Protein AF-A7ILC4-F1 (afdb_monomer)

Secondary structure (DSSP, 8-state):
------------------------------------------------------------PPP--------S---TT----------GGG--HHHHHHHHHHHHHHHHHHHHTSSEEEEEEEEEEESSPP-------TT-----PPPSS--EEEEEEEEETTT--EEEEEESS--HHHHHHHHHHHHHHHS--TTS----EEEEE---HHHHSHHHHHHHHHTTTTEEEEEPPTT-GGG-THHHHHHHHIIIIITT---SSHHHHHHHHHHHHHHHHHHHSPPGGG-S----

Mean predicted aligned error: 15.84 Å

Solvent-accessible surface area (backbone atoms only — not comparable to full-atom values): 19216 Å² total; per-residue (Å²): 133,88,81,91,81,91,86,78,89,79,84,91,78,90,84,88,88,86,90,84,84,89,87,83,82,91,82,88,81,90,87,89,88,89,86,89,89,90,83,90,88,84,87,83,89,84,89,83,88,86,83,90,88,80,89,76,86,73,78,88,70,75,77,87,76,83,78,83,80,83,86,71,82,83,51,101,86,65,75,98,72,82,87,75,92,76,57,67,90,74,43,56,65,70,56,48,54,54,50,51,53,52,49,53,52,47,51,51,38,23,70,74,61,67,32,47,38,29,27,43,54,73,50,75,45,52,23,40,42,49,82,55,92,75,92,74,64,91,90,63,85,89,79,69,77,76,56,95,70,76,50,58,39,30,34,42,34,38,27,31,70,76,67,63,39,62,48,74,35,74,36,82,74,73,45,37,67,53,51,48,54,39,51,51,56,44,44,76,74,59,44,78,46,93,98,50,90,71,50,47,31,39,39,31,32,64,83,45,70,47,58,68,30,73,69,25,44,52,56,48,58,77,38,54,92,47,41,44,80,47,74,48,57,72,76,49,67,91,77,43,73,43,57,63,49,52,54,48,48,42,52,76,64,43,29,71,42,62,36,94,41,65,64,58,39,49,53,48,52,54,50,42,46,51,54,51,36,59,73,53,48,78,70,82,79,82,76,74,76,91,83,127

Nearest PDB structures (foldseek):
  4r79-assembly1_B  TM=6.102E-01  e=2.137E-08  Drosophila mauritiana
  3hot-assembly1_B  TM=6.095E-01  e=3.707E-08  Drosophila mauritiana
  7pel-assembly1_D  TM=7.732E-01  e=2.923E-05  Simian T-lymphotropic virus 1
  3o4n-assembly1_B  TM=7.345E-01  e=5.389E-05  Rous sarcoma virus
  6qbt-assembly1_A  TM=7.078E-01  e=1.194E-04  Human T-lymphotropic virus 2

Foldseek 3Di:
DDDDDDDDDDDYDDDDDDDDDDDDDDDDDDDDDDDDDDDDDDDDDDDDDDDDDDDDDDPPDDDDDDDDPDDDDDDPPDDDDDDDDAPVVVFDPVQQVVLLVVVVVVLVCVQVVQAWEKFKDKDKDKLAFDAADDDDDPPDDDDFDGDPDIAIKMWIWIATSNLRAIDIQIHRPLALVSVLVSVVVVCVVQNDDPPDDHHAYEYEDEPDCSCVPPSNVVSVVVRVVRYHYDYHTPRCVVSGPCVVVVVVLRNPQRHSHRHPDPVSVVVSSVVSSVVVSVVSHPDPPPPDDPPD

Structure (mmCIF, N/CA/C/O backbone):
data_AF-A7ILC4-F1
#
_entry.id   AF-A7ILC4-F1
#
loop_
_atom_site.group_PDB
_atom_site.id
_atom_site.type_symbol
_atom_site.label_atom_id
_atom_site.label_alt_id
_atom_site.label_comp_id
_atom_site.label_asym_id
_atom_site.label_entity_id
_atom_site.label_seq_id
_atom_site.pdbx_PDB_ins_code
_atom_site.Cartn_x
_atom_site.Cartn_y
_atom_site.Cartn_z
_atom_site.occupancy
_atom_site.B_iso_or_equiv
_atom_site.auth_seq_id
_atom_site.auth_comp_id
_atom_site.auth_asym_id
_atom_site.auth_atom_id
_atom_site.pdbx_PDB_model_num
ATOM 1 N N . MET A 1 1 ? -39.213 53.930 5.885 1.00 38.41 1 MET A N 1
ATOM 2 C CA . MET A 1 1 ? -38.288 54.160 7.018 1.00 38.41 1 MET A CA 1
ATOM 3 C C . MET A 1 1 ? -36.900 53.733 6.538 1.00 38.41 1 MET A C 1
ATOM 5 O O . MET A 1 1 ? -36.707 52.546 6.351 1.00 38.41 1 MET A O 1
ATOM 9 N N . ALA A 1 2 ? -36.060 54.600 5.946 1.00 28.72 2 ALA A N 1
ATOM 10 C CA . ALA A 1 2 ? -35.201 55.615 6.596 1.00 28.72 2 ALA A CA 1
ATOM 11 C C . ALA A 1 2 ? -34.339 54.956 7.700 1.00 28.72 2 ALA A C 1
ATOM 13 O O . ALA A 1 2 ? -34.937 54.418 8.618 1.00 28.72 2 ALA A O 1
ATOM 14 N N . GLN A 1 3 ? -32.999 54.893 7.702 1.00 31.20 3 GLN A N 1
ATOM 15 C CA . GLN A 1 3 ? -31.881 55.666 7.117 1.00 31.20 3 GLN A CA 1
ATOM 16 C C . GLN A 1 3 ? -30.612 54.749 7.123 1.00 31.20 3 GLN A C 1
ATOM 18 O O . GLN A 1 3 ? -30.536 53.873 7.975 1.00 31.20 3 GLN A O 1
ATOM 23 N N . ARG A 1 4 ? -29.713 54.725 6.111 1.00 28.19 4 ARG A N 1
ATOM 24 C CA . ARG A 1 4 ? -28.560 55.642 5.831 1.00 28.19 4 ARG A CA 1
ATOM 25 C C . ARG A 1 4 ? -27.494 55.596 6.958 1.00 28.19 4 ARG A C 1
ATOM 27 O O . ARG A 1 4 ? -27.876 55.736 8.105 1.00 28.19 4 ARG A O 1
ATOM 34 N N . LEU A 1 5 ? -26.181 55.386 6.757 1.00 30.12 5 LEU A N 1
ATOM 35 C CA . LEU A 1 5 ? -25.196 55.927 5.790 1.00 30.12 5 LEU A CA 1
ATOM 36 C C . LEU A 1 5 ? -23.904 55.058 5.778 1.00 30.12 5 LEU A C 1
ATOM 38 O O . LEU A 1 5 ? -23.530 54.540 6.822 1.00 30.12 5 LEU A O 1
ATOM 42 N N . CYS A 1 6 ? -23.336 54.753 4.595 1.00 27.81 6 CYS A N 1
ATOM 43 C CA . CYS A 1 6 ? -22.071 55.272 3.993 1.00 27.81 6 CYS A CA 1
ATOM 44 C C . CYS A 1 6 ? -20.772 54.965 4.762 1.00 27.81 6 CYS A C 1
ATOM 46 O O . CYS A 1 6 ? -20.722 55.138 5.967 1.00 27.81 6 CYS A O 1
ATOM 48 N N . GLY A 1 7 ? -19.638 54.602 4.156 1.00 28.08 7 GLY A N 1
ATOM 49 C CA . GLY A 1 7 ? -19.138 54.456 2.771 1.00 28.08 7 GLY A CA 1
ATOM 50 C C . GLY A 1 7 ? -17.719 53.839 2.898 1.00 28.08 7 GLY A C 1
ATOM 51 O O . GLY A 1 7 ? -17.256 53.661 4.017 1.00 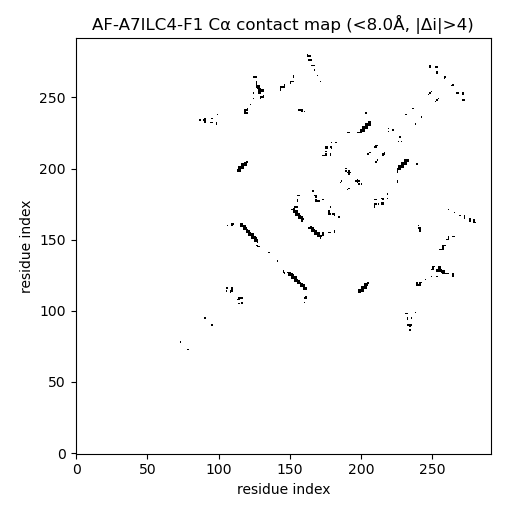28.08 7 GLY A O 1
ATOM 52 N N . ARG A 1 8 ? -16.911 53.474 1.898 1.00 27.41 8 ARG A N 1
ATOM 53 C CA . ARG A 1 8 ? -16.717 53.837 0.483 1.00 27.41 8 ARG A CA 1
ATOM 54 C C . ARG A 1 8 ? -15.622 52.841 0.002 1.00 27.41 8 ARG A C 1
ATOM 56 O O . ARG A 1 8 ? -14.670 52.624 0.739 1.00 27.41 8 ARG A O 1
ATOM 63 N N . TRP A 1 9 ? -15.838 51.980 -0.999 1.00 23.86 9 TRP A N 1
ATOM 64 C CA . TRP A 1 9 ? -15.443 52.141 -2.419 1.00 23.86 9 TRP A CA 1
ATOM 65 C C . TRP A 1 9 ? -14.051 52.756 -2.664 1.00 23.86 9 TRP A C 1
ATOM 67 O O . TRP A 1 9 ? -13.724 53.753 -2.039 1.00 23.86 9 TRP A O 1
ATOM 77 N N . CYS A 1 10 ? -13.254 52.364 -3.662 1.00 24.39 10 CYS A N 1
ATOM 78 C CA . CYS A 1 10 ? -13.145 51.182 -4.525 1.00 24.39 10 CYS A CA 1
ATOM 79 C C . CYS A 1 10 ? -11.905 51.396 -5.429 1.00 24.39 10 CYS A C 1
ATOM 81 O O . CYS A 1 10 ? -11.566 52.541 -5.705 1.00 24.39 10 CYS A O 1
ATOM 83 N N . CYS A 1 11 ? -11.365 50.295 -5.965 1.00 24.33 11 CYS A N 1
ATOM 84 C CA . CYS A 1 11 ? -11.018 50.109 -7.386 1.00 24.33 11 CYS A CA 1
ATOM 85 C C . CYS A 1 11 ? -9.801 50.819 -8.042 1.00 24.33 11 CYS A C 1
ATOM 87 O O . CYS A 1 11 ? -9.761 52.038 -8.116 1.00 24.33 11 CYS A O 1
ATOM 89 N N . CYS A 1 12 ? -8.995 49.977 -8.730 1.00 23.81 12 CYS A N 1
ATOM 90 C CA . CYS A 1 12 ? -8.497 50.112 -10.125 1.00 23.81 12 CYS A CA 1
ATOM 91 C C . CYS A 1 12 ? -7.506 51.262 -10.450 1.00 23.81 12 CYS A C 1
ATOM 93 O O . CYS A 1 12 ? -7.584 52.328 -9.871 1.00 23.81 12 CYS A O 1
ATOM 95 N N . ALA A 1 13 ? -6.569 51.208 -11.405 1.00 25.64 13 ALA A N 1
ATOM 96 C CA . ALA A 1 13 ? -6.108 50.238 -12.401 1.00 25.64 13 ALA A CA 1
ATOM 97 C C . ALA A 1 13 ? -4.803 50.773 -13.063 1.00 25.64 13 ALA A C 1
ATOM 99 O O . ALA A 1 13 ? -4.513 51.957 -12.965 1.00 25.64 13 ALA A O 1
ATOM 100 N N . ALA A 1 14 ? -4.096 49.872 -13.761 1.00 26.00 14 ALA A N 1
ATOM 101 C CA . ALA A 1 14 ? -3.337 50.015 -15.022 1.00 26.00 14 ALA A CA 1
ATOM 102 C C . ALA A 1 14 ? -2.339 51.177 -15.289 1.00 26.00 14 ALA A C 1
ATOM 104 O O . ALA A 1 14 ? -2.688 52.348 -15.219 1.00 26.00 14 ALA A O 1
ATOM 105 N N . GLY A 1 15 ? -1.175 50.813 -15.866 1.00 23.53 15 GLY A N 1
ATOM 106 C CA . GLY A 1 15 ? -0.591 51.560 -16.999 1.00 23.53 15 GLY A CA 1
ATOM 107 C C . GLY A 1 15 ? 0.923 51.851 -17.001 1.00 23.53 15 GLY A C 1
ATOM 108 O O . GLY A 1 15 ? 1.355 52.802 -16.375 1.00 23.53 15 GLY A O 1
ATOM 109 N N . ALA A 1 16 ? 1.667 51.068 -17.798 1.00 25.23 16 ALA A N 1
ATOM 110 C CA . ALA A 1 16 ? 2.780 51.415 -18.712 1.00 25.23 16 ALA A CA 1
ATOM 111 C C . ALA A 1 16 ? 3.974 52.340 -18.325 1.00 25.23 16 ALA A C 1
ATOM 113 O O . ALA A 1 16 ? 3.804 53.520 -18.050 1.00 25.23 16 ALA A O 1
ATOM 114 N N . GLY A 1 17 ? 5.193 51.840 -18.617 1.00 23.42 17 GLY A N 1
ATOM 115 C CA . GLY A 1 17 ? 6.210 52.560 -19.414 1.00 23.42 17 GLY A CA 1
ATOM 116 C C . GLY A 1 17 ? 7.514 53.021 -18.733 1.00 23.42 17 GLY A C 1
ATOM 117 O O . GLY A 1 17 ? 7.472 53.741 -17.746 1.00 23.42 17 GLY A O 1
ATOM 118 N N . GLY A 1 18 ? 8.668 52.724 -19.360 1.00 24.12 18 GLY A N 1
ATOM 119 C CA . GLY A 1 18 ? 9.820 53.651 -19.384 1.00 24.12 18 GLY A CA 1
ATOM 120 C C . GLY A 1 18 ? 11.191 53.126 -18.928 1.00 24.12 18 GLY A C 1
ATOM 121 O O . GLY A 1 18 ? 11.356 52.708 -17.793 1.00 24.12 18 GLY A O 1
ATOM 122 N N . ALA A 1 19 ? 12.171 53.197 -19.834 1.00 25.23 19 ALA A N 1
ATOM 123 C CA . ALA A 1 19 ? 13.574 52.778 -19.737 1.00 25.23 19 ALA A CA 1
ATOM 124 C C . ALA A 1 19 ? 14.502 53.686 -18.889 1.00 25.23 19 ALA A C 1
ATOM 126 O O . ALA A 1 19 ? 14.176 54.840 -18.627 1.00 25.23 19 ALA A O 1
ATOM 127 N N . GLY A 1 20 ? 15.716 53.187 -18.598 1.00 24.80 20 GLY A N 1
ATOM 128 C CA . GLY A 1 20 ? 16.909 53.981 -18.239 1.00 24.80 20 GLY A CA 1
ATOM 129 C C . GLY A 1 20 ? 17.804 53.280 -17.204 1.00 24.80 20 GLY A C 1
ATOM 130 O O . GLY A 1 20 ? 17.453 53.242 -16.036 1.00 24.80 20 GLY A O 1
ATOM 131 N N . SER A 1 21 ? 18.835 52.530 -17.610 1.00 26.81 21 SER A N 1
ATOM 132 C CA . SER A 1 21 ? 20.243 52.963 -17.789 1.00 26.81 21 SER A CA 1
ATOM 133 C C . SER A 1 21 ? 21.140 52.672 -16.566 1.00 26.81 21 SER A C 1
ATOM 135 O O . SER A 1 21 ? 20.872 53.110 -15.456 1.00 26.81 21 SER A O 1
ATOM 137 N N . SER A 1 22 ? 22.191 51.886 -16.829 1.00 24.92 22 SER A N 1
ATOM 138 C CA . SER A 1 22 ? 23.276 51.355 -15.973 1.00 24.92 22 SER A CA 1
ATOM 139 C C . SER A 1 22 ? 24.301 52.441 -15.540 1.00 24.92 22 SER A C 1
ATOM 141 O O . SER A 1 22 ? 23.997 53.618 -15.717 1.00 24.92 22 SER A O 1
ATOM 143 N N . PRO A 1 23 ? 25.591 52.143 -15.230 1.00 41.91 23 PRO A N 1
ATOM 144 C CA . PRO A 1 23 ? 26.279 51.079 -14.446 1.00 41.91 23 PRO A CA 1
ATOM 145 C C . PRO A 1 23 ? 27.342 51.676 -13.469 1.00 41.91 23 PRO A C 1
ATOM 147 O O . PRO A 1 23 ? 27.622 52.861 -13.567 1.00 41.91 23 PRO A O 1
ATOM 150 N N . VAL A 1 24 ? 28.036 50.875 -12.634 1.00 28.36 24 VAL A N 1
ATOM 151 C CA . VAL A 1 24 ? 29.444 51.146 -12.212 1.00 28.36 24 VAL A CA 1
ATOM 152 C C . VAL A 1 24 ? 30.210 49.831 -11.918 1.00 28.36 24 VAL A C 1
ATOM 154 O O . VAL A 1 24 ? 29.771 49.049 -11.078 1.00 28.36 24 VAL A O 1
ATOM 157 N N . GLU A 1 25 ? 31.314 49.655 -12.672 1.00 27.14 25 GLU A N 1
ATOM 158 C CA . GLU A 1 25 ? 32.647 49.013 -12.448 1.00 27.14 25 GLU A CA 1
ATOM 159 C C . GLU A 1 25 ? 32.773 47.738 -11.581 1.00 27.14 25 GLU A C 1
ATOM 161 O O . GLU A 1 25 ? 32.356 47.716 -10.431 1.00 27.14 25 GLU A O 1
ATOM 166 N N . GLU A 1 26 ? 33.340 46.595 -12.004 1.00 26.31 26 GLU A N 1
ATOM 167 C CA . GLU A 1 26 ? 34.586 46.238 -12.738 1.00 26.31 26 GLU A CA 1
ATOM 168 C C . GLU A 1 26 ? 35.936 46.715 -12.156 1.00 26.31 26 GLU A C 1
ATOM 170 O O . GLU A 1 26 ? 36.231 47.903 -12.132 1.00 26.31 26 GLU A O 1
ATOM 175 N N . ARG A 1 27 ? 36.784 45.736 -11.785 1.00 27.98 27 ARG A N 1
ATOM 176 C CA . ARG A 1 27 ? 38.268 45.635 -11.898 1.00 27.98 27 ARG A CA 1
ATOM 177 C C . ARG A 1 27 ? 38.639 44.252 -11.319 1.00 27.98 27 ARG A C 1
ATOM 179 O O . ARG A 1 27 ? 38.330 43.993 -10.164 1.00 27.98 27 ARG A O 1
ATOM 186 N N . GLY A 1 28 ? 39.059 43.236 -12.087 1.00 26.97 28 GLY A N 1
ATOM 187 C CA . GLY A 1 28 ? 40.320 43.091 -12.844 1.00 26.97 28 GLY A CA 1
ATOM 188 C C . GLY A 1 28 ? 41.388 42.467 -11.917 1.00 26.97 28 GLY A C 1
ATOM 189 O O . GLY A 1 28 ? 41.550 42.956 -10.812 1.00 26.97 28 GLY A O 1
ATOM 190 N N . GLY A 1 29 ? 42.148 41.401 -12.186 1.00 25.02 29 GLY A N 1
ATOM 191 C CA . GLY A 1 29 ? 42.390 40.549 -13.351 1.00 25.02 29 GLY A CA 1
ATOM 192 C C . GLY A 1 29 ? 43.878 40.116 -13.364 1.00 25.02 29 GLY A C 1
ATOM 193 O O . GLY A 1 29 ? 44.729 40.992 -13.324 1.00 25.02 29 GLY A O 1
ATOM 194 N N . VAL A 1 30 ? 44.150 38.799 -13.511 1.00 28.19 30 VAL A N 1
ATOM 195 C CA . VAL A 1 30 ? 45.360 38.154 -14.125 1.00 28.19 30 VAL A CA 1
ATOM 196 C C . VAL A 1 30 ? 46.675 38.211 -13.282 1.00 28.19 30 VAL A C 1
ATOM 198 O O . VAL A 1 30 ? 46.961 39.219 -12.663 1.00 28.19 30 VAL A O 1
ATOM 201 N N . ALA A 1 31 ? 47.513 37.168 -13.106 1.00 29.11 31 ALA A N 1
ATOM 202 C CA . ALA A 1 31 ? 48.275 36.395 -14.103 1.00 29.11 31 ALA A CA 1
ATOM 203 C C . ALA A 1 31 ? 48.941 35.097 -13.560 1.00 29.11 31 ALA A C 1
ATOM 205 O O . ALA A 1 31 ? 49.015 34.861 -12.359 1.00 29.11 31 ALA A O 1
ATOM 206 N N . ARG A 1 32 ? 49.436 34.286 -14.511 1.00 29.59 32 ARG A N 1
ATOM 207 C CA . ARG A 1 32 ? 50.076 32.952 -14.439 1.00 29.59 32 ARG A CA 1
ATOM 208 C C . ARG A 1 32 ? 51.568 32.967 -14.042 1.00 29.59 32 ARG A C 1
ATOM 210 O O . ARG A 1 32 ? 52.234 33.974 -14.252 1.00 29.59 32 ARG A O 1
ATOM 217 N N . GLY A 1 33 ? 52.108 31.793 -13.679 1.00 25.06 33 GLY A N 1
ATOM 218 C CA . GLY A 1 33 ? 53.540 31.460 -13.785 1.00 25.06 33 GLY A CA 1
ATOM 219 C C . GLY A 1 33 ? 53.873 30.003 -13.402 1.00 25.06 33 GLY A C 1
ATOM 220 O O . GLY A 1 33 ? 53.597 29.595 -12.279 1.00 25.06 33 GLY A O 1
ATOM 221 N N . ASP A 1 34 ? 54.457 29.245 -14.337 1.00 27.64 34 ASP A N 1
ATOM 222 C CA . ASP A 1 34 ? 55.069 27.908 -14.171 1.00 27.64 34 ASP A CA 1
ATOM 223 C C . ASP A 1 34 ? 56.558 28.008 -13.755 1.00 27.64 34 ASP A C 1
ATOM 225 O O . ASP A 1 34 ? 57.208 28.973 -14.155 1.00 27.64 34 ASP A O 1
ATOM 229 N N . ALA A 1 35 ? 57.106 26.990 -13.051 1.00 28.06 35 ALA A N 1
ATOM 230 C CA . ALA A 1 35 ? 58.366 26.257 -13.370 1.00 28.06 35 ALA A CA 1
ATOM 231 C C . ALA A 1 35 ? 59.071 25.542 -12.168 1.00 28.06 35 ALA A C 1
ATOM 233 O O . ALA A 1 35 ? 59.521 26.176 -11.224 1.00 28.06 35 ALA A O 1
ATOM 234 N N . LEU A 1 36 ? 59.199 24.207 -12.292 1.00 27.34 36 LEU A N 1
ATOM 235 C CA . LEU A 1 36 ? 60.372 23.293 -12.170 1.00 27.34 36 LEU A CA 1
ATOM 236 C C . LEU A 1 36 ? 61.419 23.296 -11.002 1.00 27.34 36 LEU A C 1
ATOM 238 O O . LEU A 1 36 ? 62.177 24.239 -10.828 1.00 27.34 36 LEU A O 1
ATOM 242 N N . ALA A 1 37 ? 61.610 22.070 -10.455 1.00 28.19 37 ALA A N 1
ATOM 243 C CA . ALA A 1 37 ? 62.858 21.272 -10.252 1.00 28.19 37 ALA A CA 1
ATOM 244 C C . ALA A 1 37 ? 63.742 21.312 -8.962 1.00 28.19 37 ALA A C 1
ATOM 246 O O . ALA A 1 37 ? 64.145 22.363 -8.481 1.00 28.19 37 ALA A O 1
ATOM 247 N N . GLY A 1 38 ? 64.173 20.094 -8.545 1.00 26.27 38 GLY A N 1
ATOM 248 C CA . GLY A 1 38 ? 65.357 19.743 -7.710 1.00 26.27 38 GLY A CA 1
ATOM 249 C C . GLY A 1 38 ? 65.060 19.476 -6.221 1.00 26.27 38 GLY A C 1
ATOM 250 O O . GLY A 1 38 ? 64.275 20.199 -5.636 1.00 26.27 38 GLY A O 1
ATOM 251 N N . GLY A 1 39 ? 65.597 18.495 -5.483 1.00 26.53 39 GLY A N 1
ATOM 252 C CA . GLY A 1 39 ? 66.672 17.506 -5.629 1.00 26.53 39 GLY A CA 1
ATOM 253 C C . GLY A 1 39 ? 66.919 16.842 -4.246 1.00 26.53 39 GLY A C 1
ATOM 254 O O . GLY A 1 39 ? 66.376 17.288 -3.241 1.00 26.53 39 GLY A O 1
ATOM 255 N N . ALA A 1 40 ? 67.684 15.748 -4.216 1.00 28.48 40 ALA A N 1
ATOM 256 C CA . ALA A 1 40 ? 67.838 14.746 -3.147 1.00 28.48 40 ALA A CA 1
ATOM 257 C C . ALA A 1 40 ? 68.448 15.179 -1.785 1.00 28.48 40 ALA A C 1
ATOM 259 O O . ALA A 1 40 ? 69.211 16.136 -1.707 1.00 28.48 40 ALA A O 1
ATOM 260 N N . GLY A 1 41 ? 68.229 14.354 -0.745 1.00 28.34 41 GLY A N 1
ATOM 261 C CA . GLY A 1 41 ? 69.031 14.305 0.493 1.00 28.34 41 GLY A CA 1
ATOM 262 C C . GLY A 1 41 ? 68.507 13.262 1.497 1.00 28.34 41 GLY A C 1
ATOM 263 O O . GLY A 1 41 ? 67.327 13.285 1.828 1.00 28.34 41 GLY A O 1
ATOM 264 N N . GLY A 1 42 ? 69.347 12.314 1.935 1.00 26.89 42 GLY A N 1
ATOM 265 C CA . GLY A 1 42 ? 68.952 11.131 2.717 1.00 26.89 42 GLY A CA 1
ATOM 266 C C . GLY A 1 42 ? 69.494 11.027 4.154 1.00 26.89 42 GLY A C 1
ATOM 267 O O . GLY A 1 42 ? 70.502 11.640 4.484 1.00 26.89 42 GLY A O 1
ATOM 268 N N . GLY A 1 43 ? 68.835 10.145 4.930 1.00 25.75 43 GLY A N 1
ATOM 269 C CA . GLY A 1 43 ? 69.315 9.382 6.108 1.00 25.75 43 GLY A CA 1
ATOM 270 C C . GLY A 1 43 ? 69.320 10.074 7.491 1.00 25.75 43 GLY A C 1
ATOM 271 O O . GLY A 1 43 ? 69.351 11.298 7.537 1.00 25.75 43 GLY A O 1
ATOM 272 N N . PRO A 1 44 ? 69.417 9.334 8.629 1.00 40.84 44 PRO A N 1
ATOM 273 C CA . PRO A 1 44 ? 69.051 7.931 8.895 1.00 40.84 44 PRO A CA 1
ATOM 274 C C . PRO A 1 44 ? 68.267 7.685 10.226 1.00 40.84 44 PRO A C 1
ATOM 276 O O . PRO A 1 44 ? 68.074 8.568 11.049 1.00 40.84 44 PRO A O 1
ATOM 279 N N . ALA A 1 45 ? 67.821 6.428 10.369 1.00 31.00 45 ALA A N 1
ATOM 280 C CA . ALA A 1 45 ? 67.476 5.608 11.546 1.00 31.00 45 ALA A CA 1
ATOM 281 C C . ALA A 1 45 ? 67.376 6.205 12.971 1.00 31.00 45 ALA A C 1
ATOM 283 O O . ALA A 1 45 ? 68.368 6.673 13.516 1.00 31.00 45 ALA A O 1
ATOM 284 N N . GLN A 1 46 ? 66.259 5.906 13.657 1.00 29.69 46 GLN A N 1
ATOM 285 C CA . GLN A 1 46 ? 66.296 5.440 15.052 1.00 29.69 46 GLN A CA 1
ATOM 286 C C . GLN A 1 46 ? 65.074 4.558 15.376 1.00 29.69 46 GLN A C 1
ATOM 288 O O . GLN A 1 46 ? 63.926 4.985 15.264 1.00 29.69 46 GLN A O 1
ATOM 293 N N . LEU A 1 47 ? 65.345 3.299 15.726 1.00 31.80 47 LEU A N 1
ATOM 294 C CA . LEU A 1 47 ? 64.415 2.378 16.377 1.00 31.80 47 LEU A CA 1
ATOM 295 C C . LEU A 1 47 ? 64.485 2.634 17.883 1.00 31.80 47 LEU A C 1
ATOM 297 O O . LEU A 1 47 ? 65.589 2.644 18.410 1.00 31.80 47 LEU A O 1
ATOM 301 N N . ASP A 1 48 ? 63.338 2.729 18.552 1.00 29.06 48 ASP A N 1
ATOM 302 C CA . ASP A 1 48 ? 63.198 2.371 19.966 1.00 29.06 48 ASP A CA 1
ATOM 303 C C . ASP A 1 48 ? 61.795 1.783 20.214 1.00 29.06 48 ASP A C 1
ATOM 305 O O . ASP A 1 48 ? 60.773 2.306 19.764 1.00 29.06 48 ASP A O 1
ATOM 309 N N . HIS A 1 49 ? 61.770 0.626 20.877 1.00 27.39 49 HIS A N 1
ATOM 310 C CA . HIS A 1 49 ? 60.589 -0.124 21.318 1.00 27.39 49 HIS A CA 1
ATOM 311 C C . HIS A 1 49 ? 60.112 0.382 22.692 1.00 27.39 49 HIS A C 1
ATOM 313 O O . HIS A 1 49 ? 60.935 0.723 23.533 1.00 27.39 49 HIS A O 1
ATOM 319 N N . CYS A 1 50 ? 58.803 0.493 22.961 1.00 25.42 50 CYS A N 1
ATOM 320 C CA . CYS A 1 50 ? 57.925 -0.425 23.741 1.00 25.42 50 CYS A CA 1
ATOM 321 C C . CYS A 1 50 ? 56.941 0.463 24.563 1.00 25.42 50 CYS A C 1
ATOM 323 O O . CYS A 1 50 ? 57.238 1.648 24.699 1.00 25.42 50 CYS A O 1
ATOM 325 N N . PRO A 1 51 ? 55.855 -0.020 25.221 1.00 35.53 51 PRO A N 1
ATOM 326 C CA . PRO A 1 51 ? 55.195 -1.330 25.203 1.00 35.53 51 PRO A CA 1
ATOM 327 C C . PRO A 1 51 ? 53.646 -1.257 25.048 1.00 35.53 51 PRO A C 1
ATOM 329 O O . PRO A 1 51 ? 53.028 -0.208 24.887 1.00 35.53 51 PRO A O 1
ATOM 332 N N . ALA A 1 52 ? 53.022 -2.436 25.100 1.00 35.16 52 ALA A N 1
ATOM 333 C CA . ALA A 1 52 ? 51.593 -2.716 24.988 1.00 35.16 52 ALA A CA 1
ATOM 334 C C . ALA A 1 52 ? 50.699 -2.107 26.091 1.00 35.16 52 ALA A C 1
ATOM 336 O O . ALA A 1 52 ? 51.073 -2.136 27.258 1.00 35.16 52 ALA A O 1
ATOM 337 N N . ALA A 1 53 ? 49.468 -1.711 25.726 1.00 34.91 53 ALA A N 1
ATOM 338 C CA . ALA A 1 53 ? 48.201 -2.205 26.303 1.00 34.91 53 ALA A CA 1
ATOM 339 C C . ALA A 1 53 ? 47.024 -1.240 26.043 1.00 34.91 53 ALA A C 1
ATOM 341 O O . ALA A 1 53 ? 46.832 -0.271 26.767 1.00 34.91 53 ALA A O 1
ATOM 342 N N . HIS A 1 54 ? 46.144 -1.576 25.097 1.00 31.05 54 HIS A N 1
ATOM 343 C CA . HIS A 1 54 ? 44.710 -1.334 25.280 1.00 31.05 54 HIS A CA 1
ATOM 344 C C . HIS A 1 54 ? 43.920 -2.328 24.423 1.00 31.05 54 HIS A C 1
ATOM 346 O O . HIS A 1 54 ? 43.963 -2.301 23.196 1.00 31.05 54 HIS A O 1
ATOM 352 N N . ARG A 1 55 ? 43.244 -3.274 25.084 1.00 33.78 55 ARG A N 1
ATOM 353 C CA . ARG A 1 55 ? 42.320 -4.210 24.436 1.00 33.78 55 ARG A CA 1
ATOM 354 C C . ARG A 1 55 ? 41.071 -3.436 24.041 1.00 33.78 55 ARG A C 1
ATOM 356 O O . ARG A 1 55 ? 40.236 -3.138 24.893 1.00 33.78 55 ARG A O 1
ATOM 363 N N . ASP A 1 56 ? 40.963 -3.124 22.760 1.00 32.75 56 ASP A N 1
ATOM 364 C CA . ASP A 1 56 ? 39.767 -2.523 22.197 1.00 32.75 56 ASP A CA 1
ATOM 365 C C . ASP A 1 56 ? 38.651 -3.577 22.085 1.00 32.75 56 ASP A C 1
ATOM 367 O O . ASP A 1 56 ? 38.849 -4.691 21.584 1.00 32.75 56 ASP A O 1
ATOM 371 N N . ARG A 1 57 ? 37.472 -3.255 22.625 1.00 39.66 57 ARG A N 1
ATOM 372 C CA . ARG A 1 57 ? 36.288 -4.125 22.608 1.00 39.66 57 ARG A CA 1
ATOM 373 C C . ARG A 1 57 ? 35.638 -4.039 21.227 1.00 39.66 57 ARG A C 1
ATOM 375 O O . ARG A 1 57 ? 34.715 -3.260 21.016 1.00 39.66 57 ARG A O 1
ATOM 382 N N . GLY A 1 58 ? 36.090 -4.877 20.298 1.00 35.16 58 GLY A N 1
ATOM 383 C CA . GLY A 1 58 ? 35.434 -5.050 19.002 1.00 35.16 58 GLY A CA 1
ATOM 384 C C . GLY A 1 58 ? 34.021 -5.653 19.140 1.00 35.16 58 GLY A C 1
ATOM 385 O O . GLY A 1 58 ? 33.810 -6.548 19.967 1.00 35.16 58 GLY A O 1
ATOM 386 N N . PRO A 1 59 ? 33.032 -5.203 18.345 1.00 40.22 59 PRO A N 1
ATOM 387 C CA . PRO A 1 59 ? 31.687 -5.762 18.370 1.00 40.22 59 PRO A CA 1
ATOM 388 C C . PRO A 1 59 ? 31.726 -7.218 17.897 1.00 40.22 59 PRO A C 1
ATOM 390 O O . PRO A 1 59 ? 32.399 -7.545 16.918 1.00 40.22 59 PRO A O 1
ATOM 393 N N . ARG A 1 60 ? 30.983 -8.096 18.583 1.00 40.31 60 ARG A N 1
ATOM 394 C CA . ARG A 1 60 ? 30.786 -9.503 18.204 1.00 40.31 60 ARG A CA 1
ATOM 395 C C . ARG A 1 60 ? 30.198 -9.571 16.786 1.00 40.31 60 ARG A C 1
ATOM 397 O O . ARG A 1 60 ? 28.982 -9.509 16.616 1.00 40.31 60 ARG A O 1
ATOM 404 N N . ARG A 1 61 ? 31.053 -9.679 15.762 1.00 44.28 61 ARG A N 1
ATOM 405 C CA . ARG A 1 61 ? 30.649 -10.100 14.416 1.00 44.28 61 ARG A CA 1
ATOM 406 C C . ARG A 1 61 ? 30.073 -11.505 14.558 1.00 44.28 61 ARG A C 1
ATOM 408 O O . ARG A 1 61 ? 30.763 -12.407 15.028 1.00 44.28 61 ARG A O 1
ATOM 415 N N . GLY A 1 62 ? 28.797 -11.670 14.214 1.00 46.25 62 GLY A N 1
ATOM 416 C CA . GLY A 1 62 ? 28.225 -12.998 14.018 1.00 46.25 62 GLY A CA 1
ATOM 417 C C . GLY A 1 62 ? 29.110 -13.757 13.033 1.00 46.25 62 GLY A C 1
ATOM 418 O O . GLY A 1 62 ? 29.533 -13.175 12.037 1.00 46.25 62 GLY A O 1
ATOM 419 N N . ALA A 1 63 ? 29.448 -15.000 13.368 1.00 47.56 63 ALA A N 1
ATOM 420 C CA . ALA A 1 63 ? 30.341 -15.825 12.569 1.00 47.56 63 ALA A CA 1
ATOM 421 C C . ALA A 1 63 ? 29.869 -15.884 11.107 1.00 47.56 63 ALA A C 1
ATOM 423 O O . ALA A 1 63 ? 28.683 -16.110 10.847 1.00 47.56 63 ALA A O 1
ATOM 424 N N . ASP A 1 64 ? 30.801 -15.696 10.173 1.00 43.22 64 ASP A N 1
ATOM 425 C CA . ASP A 1 64 ? 30.559 -15.918 8.752 1.00 43.22 64 ASP A CA 1
ATOM 426 C C . ASP A 1 64 ? 30.127 -17.378 8.564 1.00 43.22 64 ASP A C 1
ATOM 428 O O . ASP A 1 64 ? 30.879 -18.306 8.862 1.00 43.22 64 ASP A O 1
ATOM 432 N N . GLN A 1 65 ? 28.887 -17.598 8.123 1.00 49.22 65 GLN A N 1
ATOM 433 C CA . GLN A 1 65 ? 28.398 -18.931 7.773 1.00 49.22 65 GLN A CA 1
ATOM 434 C C . GLN A 1 65 ? 28.638 -19.154 6.277 1.00 49.22 65 GLN A C 1
ATOM 436 O O . GLN A 1 65 ? 27.905 -18.585 5.460 1.00 49.22 65 GLN A O 1
ATOM 441 N N . PRO A 1 66 ? 29.641 -19.955 5.874 1.00 51.75 66 PRO A N 1
ATOM 442 C CA . PRO A 1 66 ? 29.866 -20.228 4.466 1.00 51.75 66 PRO A CA 1
ATOM 443 C C . PRO A 1 66 ? 28.706 -21.065 3.919 1.00 51.75 66 PRO A C 1
ATOM 445 O O . PRO A 1 66 ? 28.451 -22.188 4.356 1.00 51.75 66 PRO A O 1
ATOM 448 N N . LEU A 1 67 ? 27.997 -20.521 2.932 1.00 52.81 67 LEU A N 1
ATOM 449 C CA . LEU A 1 67 ? 27.099 -21.312 2.099 1.00 52.81 67 LEU A CA 1
ATOM 450 C C . LEU A 1 67 ? 27.960 -22.171 1.168 1.00 52.81 67 LEU A C 1
ATOM 452 O O . LEU A 1 67 ? 28.722 -21.641 0.361 1.00 52.81 67 LEU A O 1
ATOM 456 N N . ALA A 1 68 ? 27.834 -23.494 1.270 1.00 54.62 68 ALA A N 1
ATOM 457 C CA . ALA A 1 68 ? 28.542 -24.413 0.389 1.00 54.62 68 ALA A CA 1
ATOM 458 C C . ALA A 1 68 ? 28.075 -24.224 -1.067 1.00 54.62 68 ALA A C 1
ATOM 460 O O . ALA A 1 68 ? 26.936 -24.548 -1.417 1.00 54.62 68 ALA A O 1
ATOM 461 N N . ILE A 1 69 ? 28.960 -23.709 -1.924 1.00 56.59 69 ILE A N 1
ATOM 462 C CA . ILE A 1 69 ? 28.751 -23.676 -3.374 1.00 56.59 69 ILE A CA 1
ATOM 463 C C . ILE A 1 69 ? 28.993 -25.096 -3.889 1.00 56.59 69 ILE A C 1
ATOM 465 O O . ILE A 1 69 ? 30.130 -25.524 -4.062 1.00 56.59 69 ILE A O 1
ATOM 469 N N . VAL A 1 70 ? 27.921 -25.859 -4.105 1.00 55.62 70 VAL A N 1
ATOM 470 C CA . VAL A 1 70 ? 28.032 -27.204 -4.681 1.00 55.62 70 VAL A CA 1
ATOM 471 C C . VAL A 1 70 ? 28.201 -27.077 -6.196 1.00 55.62 70 VAL A C 1
ATOM 473 O O . VAL A 1 70 ? 27.232 -26.829 -6.912 1.00 55.62 70 VAL A O 1
ATOM 476 N N . GLN A 1 71 ? 29.428 -27.256 -6.688 1.00 53.47 71 GLN A N 1
ATOM 477 C CA . GLN A 1 71 ? 29.701 -27.541 -8.098 1.00 53.47 71 GLN A CA 1
ATOM 478 C C . GLN A 1 71 ? 29.660 -29.065 -8.295 1.00 53.47 71 GLN A C 1
ATOM 480 O O . GLN A 1 71 ? 30.501 -29.781 -7.760 1.00 53.47 71 GLN A O 1
ATOM 485 N N . GLY A 1 72 ? 28.651 -29.590 -8.997 1.00 54.94 72 GLY A N 1
ATOM 486 C CA . GLY A 1 72 ? 28.560 -31.030 -9.269 1.00 54.94 72 GLY A CA 1
ATOM 487 C C . GLY A 1 72 ? 27.185 -31.513 -9.732 1.00 54.94 72 GLY A C 1
ATOM 488 O O . GLY A 1 72 ? 26.168 -30.860 -9.496 1.00 54.94 72 GLY A O 1
ATOM 489 N N . ALA A 1 73 ? 27.175 -32.671 -10.403 1.00 55.53 73 ALA A N 1
ATOM 490 C CA . ALA A 1 73 ? 26.004 -33.276 -11.036 1.00 55.53 73 ALA A CA 1
ATOM 491 C C . ALA A 1 73 ? 24.799 -33.391 -10.084 1.00 55.53 73 ALA A C 1
ATOM 493 O O . ALA A 1 73 ? 24.932 -33.781 -8.920 1.00 55.53 73 ALA A O 1
ATOM 494 N N . ALA A 1 74 ? 23.616 -33.054 -10.607 1.00 56.50 74 ALA A N 1
ATOM 495 C CA . ALA A 1 74 ? 22.351 -33.001 -9.882 1.00 56.50 74 ALA A CA 1
ATOM 496 C C . ALA A 1 74 ? 22.026 -34.341 -9.194 1.00 56.50 74 ALA A C 1
ATOM 498 O O . ALA A 1 74 ? 21.447 -35.253 -9.783 1.00 56.50 74 ALA A O 1
ATOM 499 N N . LYS A 1 75 ? 22.381 -34.466 -7.910 1.00 58.22 75 LYS A N 1
ATOM 500 C CA . LYS A 1 75 ? 21.944 -35.580 -7.061 1.00 58.22 75 LYS A CA 1
ATOM 501 C C . LYS A 1 75 ? 20.412 -35.535 -6.950 1.00 58.22 75 LYS A C 1
ATOM 503 O O . LYS A 1 75 ? 19.852 -34.456 -6.762 1.00 58.22 75 LYS A O 1
ATOM 508 N N . LYS A 1 76 ? 19.737 -36.697 -6.997 1.00 57.53 76 LYS A N 1
ATOM 509 C CA . LYS A 1 76 ? 18.262 -36.901 -7.083 1.00 57.53 76 LYS A CA 1
ATOM 510 C C . LYS A 1 76 ? 17.375 -36.204 -6.016 1.00 57.53 76 LYS A C 1
ATOM 512 O O . LYS A 1 76 ? 16.168 -36.412 -6.002 1.00 57.53 76 LYS A O 1
ATOM 517 N N . LYS A 1 77 ? 17.924 -35.362 -5.133 1.00 60.91 77 LYS A N 1
ATOM 518 C CA . LYS A 1 77 ? 17.195 -34.569 -4.122 1.00 60.91 77 LYS A CA 1
ATOM 519 C C . LYS A 1 77 ? 17.628 -33.096 -4.036 1.00 60.91 77 LYS A C 1
ATOM 521 O O . LYS A 1 77 ? 17.170 -32.380 -3.152 1.00 60.91 77 LYS A O 1
ATOM 526 N N . PHE A 1 78 ? 18.479 -32.621 -4.945 1.00 63.22 78 PHE A N 1
ATOM 527 C CA . PHE A 1 78 ? 18.950 -31.236 -4.956 1.00 63.22 78 PHE A CA 1
ATOM 528 C C . PHE A 1 78 ? 18.206 -30.441 -6.026 1.00 63.22 78 PHE A C 1
ATOM 530 O O . PHE A 1 78 ? 18.045 -30.886 -7.160 1.00 63.22 78 PHE A O 1
ATOM 537 N N . ARG A 1 79 ? 17.730 -29.249 -5.660 1.00 66.75 79 ARG A N 1
ATOM 538 C CA . ARG A 1 79 ? 17.139 -28.290 -6.599 1.00 66.75 79 ARG A CA 1
ATOM 539 C C . ARG A 1 79 ? 18.025 -27.057 -6.635 1.00 66.75 79 ARG A C 1
ATOM 541 O O . ARG A 1 79 ? 18.333 -26.510 -5.580 1.00 66.75 79 ARG A O 1
ATOM 548 N N . TRP A 1 80 ? 18.376 -26.595 -7.832 1.00 66.50 80 TRP A N 1
ATOM 549 C CA . TRP A 1 80 ? 19.064 -25.317 -7.991 1.00 66.50 80 TRP A CA 1
ATOM 550 C C . TRP A 1 80 ? 18.154 -24.189 -7.491 1.00 66.50 80 TRP A C 1
ATOM 552 O O . TRP A 1 80 ? 17.035 -24.000 -7.982 1.00 66.50 80 TRP A O 1
ATOM 562 N N . ARG A 1 81 ? 18.600 -23.475 -6.456 1.00 70.06 81 ARG A N 1
ATOM 563 C CA . ARG A 1 81 ? 17.871 -22.372 -5.823 1.00 70.06 81 ARG A CA 1
ATOM 564 C C . ARG A 1 81 ? 18.835 -21.219 -5.590 1.00 70.06 81 ARG A C 1
ATOM 566 O O . ARG A 1 81 ? 20.003 -21.432 -5.292 1.00 70.06 81 ARG A O 1
ATOM 573 N N . ARG A 1 82 ? 18.319 -19.997 -5.688 1.00 69.75 82 ARG A N 1
ATOM 574 C CA . ARG A 1 82 ? 19.052 -18.790 -5.312 1.00 69.75 82 ARG A CA 1
ATOM 575 C C . ARG A 1 82 ? 18.905 -18.573 -3.797 1.00 69.75 82 ARG A C 1
ATOM 577 O O . ARG A 1 82 ? 17.757 -18.501 -3.344 1.00 69.75 82 ARG A O 1
ATOM 584 N N . PRO A 1 83 ? 20.002 -18.470 -3.025 1.00 75.00 83 PRO A N 1
ATOM 585 C CA . PRO A 1 83 ? 19.942 -18.045 -1.629 1.00 75.00 83 PRO A CA 1
ATOM 586 C C . PRO A 1 83 ? 19.240 -16.688 -1.491 1.00 75.00 83 PRO A C 1
ATOM 588 O O . PRO A 1 83 ? 19.291 -15.859 -2.401 1.00 75.00 83 PRO A O 1
ATOM 591 N N . ARG A 1 84 ? 18.567 -16.461 -0.360 1.00 71.88 84 ARG A N 1
ATOM 592 C CA . ARG A 1 84 ? 17.887 -15.194 -0.056 1.00 71.88 84 ARG A CA 1
ATOM 593 C C . ARG A 1 84 ? 18.388 -14.641 1.268 1.00 71.88 84 ARG A C 1
ATOM 595 O O . ARG A 1 84 ? 18.560 -15.402 2.217 1.00 71.88 84 ARG A O 1
ATOM 602 N N . HIS A 1 85 ? 18.561 -13.324 1.332 1.00 72.50 85 HIS A N 1
ATOM 603 C CA . HIS A 1 85 ? 18.757 -12.641 2.605 1.00 72.50 85 HIS A CA 1
ATOM 604 C C . HIS A 1 85 ? 17.516 -12.832 3.485 1.00 72.50 85 HIS A C 1
ATOM 606 O O . HIS A 1 85 ? 16.387 -12.810 2.994 1.00 72.50 85 HIS A O 1
ATOM 612 N N . THR A 1 86 ? 17.732 -13.042 4.781 1.00 76.06 86 THR A N 1
ATOM 613 C CA . THR A 1 86 ? 16.667 -13.182 5.775 1.00 76.06 86 THR A CA 1
ATOM 614 C C . THR A 1 86 ? 17.014 -12.360 7.005 1.00 76.06 86 THR A C 1
ATOM 616 O O . THR A 1 86 ? 18.155 -12.371 7.466 1.00 76.06 86 THR A O 1
ATOM 619 N N . LEU A 1 87 ? 16.023 -11.646 7.535 1.00 79.94 87 LEU A N 1
ATOM 620 C CA . LEU A 1 87 ? 16.146 -10.867 8.767 1.00 79.94 87 LEU A CA 1
ATOM 621 C C . LEU A 1 87 ? 15.467 -11.554 9.958 1.00 79.94 87 LEU A C 1
ATOM 623 O O . LEU A 1 87 ? 15.402 -10.968 11.033 1.00 79.94 87 LEU A 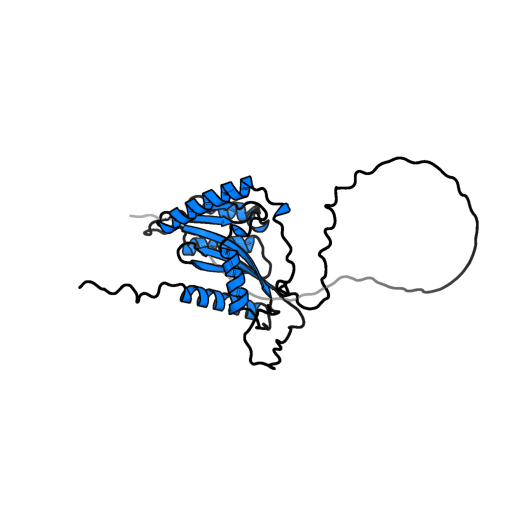O 1
ATOM 627 N N . LYS A 1 88 ? 15.039 -12.817 9.807 1.00 75.62 88 LYS A N 1
ATOM 628 C CA . LYS A 1 88 ? 14.385 -13.591 10.876 1.00 75.62 88 LYS A CA 1
ATOM 629 C C . LYS A 1 88 ? 15.201 -13.664 12.167 1.00 75.62 88 LYS A C 1
ATOM 631 O O . LYS A 1 88 ? 14.640 -13.605 13.248 1.00 75.62 88 LYS A O 1
ATOM 636 N N . GLY A 1 89 ? 16.532 -13.695 12.074 1.00 75.94 89 GLY A N 1
ATOM 637 C CA . GLY A 1 89 ? 17.407 -13.675 13.255 1.00 75.94 89 GLY A CA 1
ATOM 638 C C . GLY A 1 89 ? 17.381 -12.365 14.059 1.00 75.94 89 GLY A C 1
ATOM 639 O O . GLY A 1 89 ? 17.939 -12.321 15.149 1.00 75.94 89 GLY A O 1
ATOM 640 N N . ARG A 1 90 ? 16.769 -11.293 13.536 1.00 79.50 90 ARG A N 1
ATOM 641 C CA . ARG A 1 90 ? 16.586 -10.001 14.226 1.00 79.50 90 ARG A CA 1
ATOM 642 C C . ARG A 1 90 ? 15.158 -9.789 14.733 1.00 79.50 90 ARG A C 1
ATOM 644 O O . ARG A 1 90 ? 14.880 -8.743 15.317 1.00 79.50 90 ARG A O 1
ATOM 651 N N . GLN A 1 91 ? 14.260 -10.735 14.475 1.00 87.44 91 GLN A N 1
ATOM 652 C CA . GLN A 1 91 ? 12.881 -10.683 14.938 1.00 87.44 91 GLN A CA 1
ATOM 653 C C . GLN A 1 91 ? 12.801 -11.020 16.429 1.00 87.44 91 GLN A C 1
ATOM 655 O O . GLN A 1 91 ? 13.571 -11.833 16.941 1.00 87.44 91 GLN A O 1
ATOM 660 N N . LYS A 1 92 ? 11.829 -10.425 17.120 1.00 86.94 92 LYS A N 1
ATOM 661 C CA . LYS A 1 92 ? 11.444 -10.832 18.472 1.00 86.94 92 LYS A CA 1
ATOM 662 C C . LYS A 1 92 ? 10.181 -11.683 18.380 1.00 86.94 92 LYS A C 1
ATOM 664 O O . LYS A 1 92 ? 9.126 -11.150 18.041 1.00 86.94 92 LYS A O 1
ATOM 669 N N . ALA A 1 93 ? 10.303 -12.978 18.667 1.00 86.25 93 ALA A N 1
ATOM 670 C CA . ALA A 1 93 ? 9.221 -13.950 18.500 1.00 86.25 93 ALA A CA 1
ATOM 671 C C . ALA A 1 93 ? 7.940 -13.533 19.245 1.00 86.25 93 ALA A C 1
ATOM 673 O O . ALA A 1 93 ? 6.889 -13.429 18.625 1.00 86.25 93 ALA A O 1
ATOM 674 N N . ASP A 1 94 ? 8.057 -13.143 20.516 1.00 89.31 94 ASP A N 1
ATOM 675 C CA . ASP A 1 94 ? 6.906 -12.743 21.338 1.00 89.31 94 ASP A CA 1
ATOM 676 C C . ASP A 1 94 ? 6.138 -11.540 20.762 1.00 89.31 94 ASP A C 1
ATOM 678 O O . ASP A 1 94 ? 4.910 -11.465 20.841 1.00 89.31 94 ASP A O 1
ATOM 682 N N . GLU A 1 95 ? 6.849 -10.575 20.162 1.00 88.88 95 GLU A N 1
ATOM 683 C CA . GLU A 1 95 ? 6.211 -9.422 19.517 1.00 88.88 95 GLU A CA 1
ATOM 684 C C . GLU A 1 95 ? 5.478 -9.844 18.237 1.00 88.88 95 GLU A C 1
ATOM 686 O O . GLU A 1 95 ? 4.370 -9.360 17.991 1.00 88.88 95 GLU A O 1
ATOM 691 N N . ILE A 1 96 ? 6.064 -10.756 17.453 1.00 89.75 96 ILE A N 1
ATOM 692 C CA . ILE A 1 96 ? 5.445 -11.312 16.243 1.00 89.75 96 ILE A CA 1
ATOM 693 C C . ILE A 1 96 ? 4.192 -12.102 16.588 1.00 89.75 96 ILE A C 1
ATOM 695 O O . ILE A 1 96 ? 3.157 -11.866 15.972 1.00 89.75 96 ILE A O 1
ATOM 699 N N . ASP A 1 97 ? 4.250 -12.980 17.585 1.00 91.31 97 ASP A N 1
ATOM 700 C CA . ASP A 1 97 ? 3.112 -13.816 17.961 1.00 91.31 97 ASP A CA 1
ATOM 701 C C . ASP A 1 97 ? 1.952 -12.965 18.480 1.00 91.31 97 ASP A C 1
ATOM 703 O O . ASP A 1 97 ? 0.812 -13.109 18.030 1.00 91.31 97 ASP A O 1
ATOM 707 N N . ARG A 1 98 ? 2.238 -11.996 19.359 1.00 93.38 98 ARG A N 1
ATOM 708 C CA . ARG A 1 98 ? 1.221 -11.082 19.893 1.00 93.38 98 ARG A CA 1
ATOM 709 C C . ARG A 1 98 ? 0.553 -10.258 18.794 1.00 93.38 98 ARG A C 1
ATOM 711 O O . ARG A 1 98 ? -0.673 -10.144 18.780 1.00 93.38 98 ARG A O 1
ATOM 718 N N . VAL A 1 99 ? 1.336 -9.650 17.897 1.00 93.19 99 VAL A N 1
ATOM 719 C CA . VAL A 1 99 ? 0.761 -8.851 16.803 1.00 93.19 99 VAL A CA 1
ATOM 720 C C . VAL A 1 99 ? 0.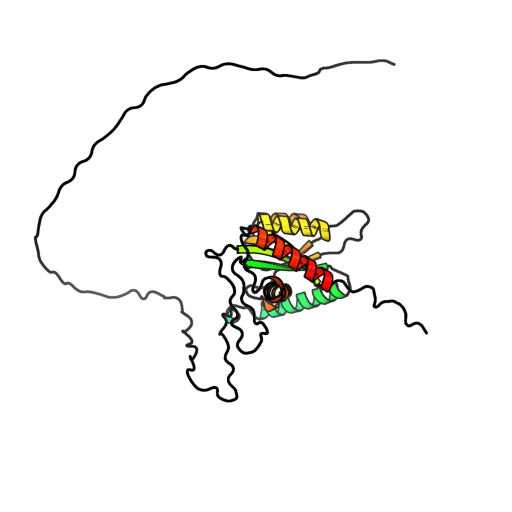057 -9.749 15.791 1.00 93.19 99 VAL A C 1
ATOM 722 O O . VAL A 1 99 ? -1.039 -9.416 15.356 1.00 93.19 99 VAL A O 1
ATOM 725 N N . GLY A 1 100 ? 0.603 -10.925 15.488 1.00 93.25 100 GLY A N 1
ATOM 726 C CA . GLY A 1 100 ? -0.026 -11.909 14.613 1.00 93.25 100 GLY A CA 1
ATOM 727 C C . GLY A 1 100 ? -1.402 -12.352 15.116 1.00 93.25 100 GLY A C 1
ATOM 728 O O . GLY A 1 100 ? -2.351 -12.404 14.335 1.00 93.25 100 GLY A O 1
ATOM 729 N N . LEU A 1 101 ? -1.554 -12.609 16.420 1.00 94.94 101 LEU A N 1
ATOM 730 C CA . LEU A 1 101 ? -2.856 -12.917 17.025 1.00 94.94 101 LEU A CA 1
ATOM 731 C C . LEU A 1 101 ? -3.837 -11.747 16.906 1.00 94.94 101 LEU A C 1
ATOM 733 O O . LEU A 1 101 ? -4.991 -11.949 16.530 1.00 94.94 101 LEU A O 1
ATOM 737 N N . ARG A 1 102 ? -3.380 -10.521 17.175 1.00 95.56 102 ARG A N 1
ATOM 738 C CA . ARG A 1 102 ? -4.219 -9.324 17.056 1.00 95.56 102 ARG A CA 1
ATOM 739 C C . ARG A 1 102 ? -4.678 -9.094 15.616 1.00 95.56 102 ARG A C 1
ATOM 741 O O . ARG A 1 102 ? -5.864 -8.865 15.399 1.00 95.56 102 ARG A 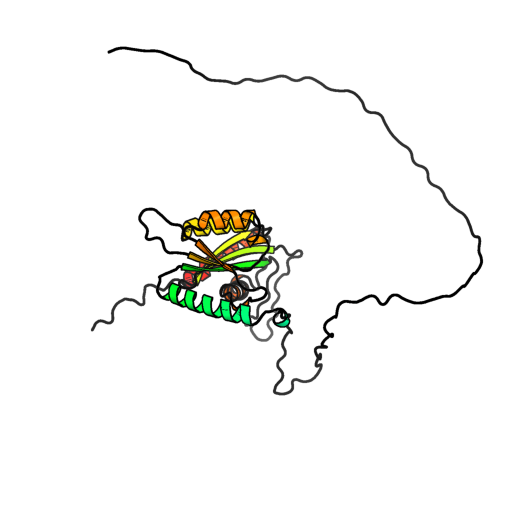O 1
ATOM 748 N N . LEU A 1 103 ? -3.789 -9.261 14.638 1.00 95.62 103 LEU A N 1
ATOM 749 C CA . LEU A 1 103 ? -4.133 -9.174 13.220 1.00 95.62 103 LEU A CA 1
ATOM 750 C C . LEU A 1 103 ? -5.158 -10.230 12.816 1.00 95.62 103 LEU A C 1
ATOM 752 O O . LEU A 1 103 ? -6.101 -9.897 12.110 1.00 95.62 103 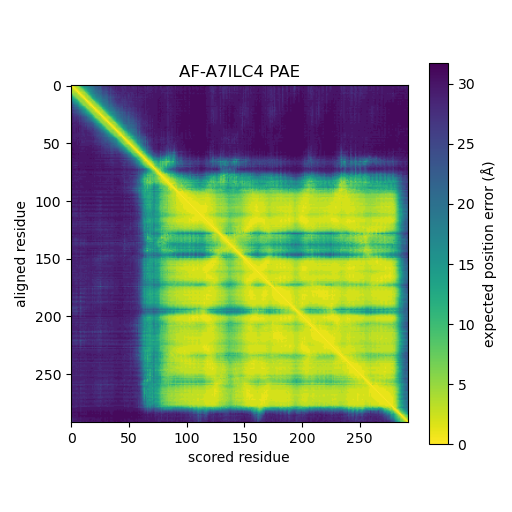LEU A O 1
ATOM 756 N N . ARG A 1 104 ? -5.050 -11.472 13.304 1.00 96.19 104 ARG A N 1
ATOM 757 C CA . ARG A 1 104 ? -6.076 -12.502 13.051 1.00 96.19 104 ARG A CA 1
ATOM 758 C C . ARG A 1 104 ? -7.453 -12.081 13.568 1.00 96.19 104 ARG A C 1
ATOM 760 O O . ARG A 1 104 ? -8.444 -12.281 12.873 1.00 96.19 104 ARG A O 1
ATOM 767 N N . LEU A 1 105 ? -7.523 -11.458 14.746 1.00 97.06 105 LEU A N 1
ATOM 768 C CA . LEU A 1 105 ? -8.779 -10.905 15.265 1.00 97.06 105 LEU A CA 1
ATOM 769 C C . LEU A 1 105 ? -9.298 -9.762 14.381 1.00 97.06 105 LEU A C 1
ATOM 771 O O . LEU A 1 105 ? -10.483 -9.730 14.059 1.00 97.06 105 LEU A O 1
ATOM 775 N N . ARG A 1 106 ? -8.422 -8.856 13.921 1.00 97.25 106 ARG A N 1
ATOM 776 C CA . ARG A 1 106 ? -8.807 -7.794 12.974 1.00 97.25 106 ARG A CA 1
ATOM 777 C C . ARG A 1 106 ? -9.321 -8.353 11.652 1.00 97.25 106 ARG A C 1
ATOM 779 O O . ARG A 1 106 ? -10.299 -7.841 11.120 1.00 97.25 106 ARG A O 1
ATOM 786 N N . GLN A 1 107 ? -8.698 -9.406 11.133 1.00 97.00 107 GLN A N 1
ATOM 787 C CA . GLN A 1 107 ? -9.145 -10.086 9.917 1.00 97.00 107 GLN A CA 1
ATOM 788 C C . GLN A 1 107 ? -10.553 -10.666 10.096 1.00 97.00 107 GLN A C 1
ATOM 790 O O . GLN A 1 107 ? -11.396 -10.492 9.222 1.00 97.00 107 GLN A O 1
ATOM 795 N N . GLN A 1 108 ? -10.842 -11.278 11.250 1.00 96.88 108 GLN A N 1
ATOM 796 C CA . GLN A 1 108 ? -12.184 -11.773 11.577 1.00 96.88 108 GLN A CA 1
ATOM 797 C C . GLN A 1 108 ? -13.213 -10.637 11.669 1.00 96.88 108 GLN A C 1
ATOM 799 O O . GLN A 1 108 ? -14.279 -10.742 11.071 1.00 96.88 108 GLN A O 1
ATOM 804 N N . GLN A 1 109 ? -12.879 -9.526 12.335 1.00 96.94 109 GLN A N 1
ATOM 805 C CA . GLN A 1 109 ? -13.738 -8.332 12.399 1.00 96.94 109 GLN A CA 1
ATOM 806 C C . GLN A 1 109 ? -13.995 -7.735 11.008 1.00 96.94 109 GLN A C 1
ATOM 808 O O . GLN A 1 109 ? -15.115 -7.346 10.681 1.00 96.94 109 GLN A O 1
ATOM 813 N N . ALA A 1 110 ? -12.970 -7.690 10.155 1.00 96.56 110 ALA A N 1
ATOM 814 C CA . ALA A 1 110 ? -13.103 -7.213 8.783 1.00 96.56 110 ALA A CA 1
ATOM 815 C C . ALA A 1 110 ? -13.971 -8.148 7.929 1.00 96.56 110 ALA A C 1
ATOM 817 O O . ALA A 1 110 ? -14.769 -7.676 7.122 1.00 96.56 110 ALA A O 1
ATOM 818 N N . ALA A 1 111 ? -13.854 -9.464 8.126 1.00 94.56 111 ALA A N 1
ATOM 819 C CA . ALA A 1 111 ? -14.697 -10.457 7.465 1.00 94.56 111 ALA A CA 1
ATOM 820 C C . ALA A 1 111 ? -16.164 -10.381 7.927 1.00 94.56 111 ALA A C 1
ATOM 822 O O . ALA A 1 111 ? -17.065 -10.570 7.112 1.00 94.56 111 ALA A O 1
ATOM 823 N N . ALA A 1 112 ? -16.404 -10.058 9.202 1.00 94.94 112 ALA A N 1
ATOM 824 C CA . ALA A 1 112 ? -17.737 -9.788 9.743 1.00 94.94 112 ALA A CA 1
ATOM 825 C C . ALA A 1 112 ? -18.325 -8.447 9.260 1.00 94.94 112 ALA A C 1
ATOM 827 O O . ALA A 1 112 ? -19.537 -8.252 9.300 1.00 94.94 112 ALA A O 1
ATOM 828 N N . GLY A 1 113 ? -17.483 -7.540 8.752 1.00 94.44 113 GLY A N 1
ATOM 829 C CA . GLY A 1 113 ? -17.884 -6.218 8.271 1.00 94.44 113 GLY A CA 1
ATOM 830 C C . GLY A 1 113 ? -17.893 -5.125 9.344 1.00 94.44 113 GLY A C 1
ATOM 831 O O . GLY A 1 113 ? -18.299 -4.001 9.038 1.00 94.44 113 GLY A O 1
ATOM 832 N N . ASP A 1 114 ? -17.407 -5.426 10.552 1.00 95.38 114 ASP A N 1
ATOM 833 C CA . ASP A 1 114 ? -17.346 -4.500 11.691 1.00 95.38 114 ASP A CA 1
ATOM 834 C C . ASP A 1 114 ? -16.334 -3.371 11.461 1.00 95.38 114 ASP A C 1
ATOM 836 O O . ASP A 1 114 ? -16.536 -2.231 11.882 1.00 95.38 114 ASP A O 1
ATOM 840 N N . ILE A 1 115 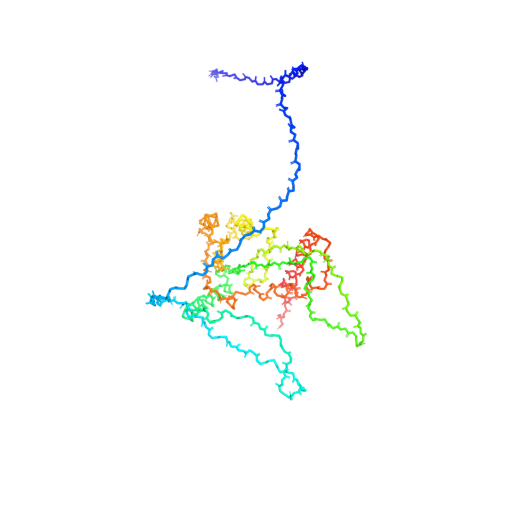? -15.229 -3.694 10.783 1.00 97.25 115 ILE A N 1
ATOM 841 C CA . ILE A 1 115 ? -14.150 -2.758 10.462 1.00 97.25 115 ILE A CA 1
ATOM 842 C C . ILE A 1 115 ? -13.743 -2.869 8.997 1.00 97.25 115 ILE A C 1
ATOM 844 O O . ILE A 1 115 ? -13.961 -3.883 8.333 1.00 97.25 115 ILE A O 1
ATOM 848 N N . VAL A 1 116 ? -13.060 -1.839 8.508 1.00 97.56 116 VAL A N 1
ATOM 849 C CA . VAL A 1 116 ? -12.257 -1.929 7.289 1.00 97.56 116 VAL A CA 1
ATOM 850 C C . VAL A 1 116 ? -10.803 -2.146 7.697 1.00 97.56 116 VAL A C 1
ATOM 852 O O . VAL A 1 116 ? -10.196 -1.269 8.303 1.00 97.56 116 VAL A O 1
ATOM 855 N N . LEU A 1 117 ? -10.238 -3.308 7.369 1.00 98.25 117 LEU A N 1
ATOM 856 C CA . LEU A 1 117 ? -8.820 -3.598 7.589 1.00 98.25 117 LEU A CA 1
ATOM 857 C C . LEU A 1 117 ? -8.029 -3.332 6.306 1.00 98.25 117 LEU A C 1
ATOM 859 O O . LEU A 1 117 ? -8.291 -3.959 5.275 1.00 98.25 117 LEU A O 1
ATOM 863 N N . LEU A 1 118 ? -7.066 -2.420 6.388 1.00 98.31 118 LEU A N 1
ATOM 864 C CA . LEU A 1 118 ? -6.152 -2.064 5.310 1.00 98.31 118 LEU A CA 1
ATOM 865 C C . LEU A 1 118 ? -4.731 -2.496 5.672 1.00 98.31 118 LEU A C 1
ATOM 867 O O . LEU A 1 118 ? -4.291 -2.289 6.798 1.00 98.31 118 LEU A O 1
ATOM 871 N N . TYR A 1 119 ? -4.017 -3.066 4.710 1.00 98.06 119 TYR A N 1
ATOM 872 C CA . TYR A 1 119 ? -2.592 -3.370 4.804 1.00 98.06 119 TYR A CA 1
ATOM 873 C C . TYR A 1 119 ? -1.810 -2.363 3.970 1.00 98.06 119 TYR A C 1
ATOM 875 O O . TYR A 1 119 ? -1.954 -2.364 2.747 1.00 98.06 119 TYR A O 1
ATOM 883 N N . GLY A 1 120 ? -1.044 -1.506 4.635 1.00 97.06 120 GLY A N 1
ATOM 884 C CA . GLY A 1 120 ? -0.185 -0.496 4.037 1.00 97.06 120 GLY A CA 1
ATOM 885 C C . GLY A 1 120 ? 1.254 -0.984 3.877 1.00 97.06 120 GLY A C 1
ATOM 886 O O . GLY A 1 120 ? 1.743 -1.777 4.686 1.00 97.06 120 GLY A O 1
ATOM 887 N N . ASP A 1 121 ? 1.895 -0.589 2.780 1.00 95.81 121 ASP A N 1
ATOM 888 C CA . ASP A 1 121 ? 3.325 -0.797 2.517 1.00 95.81 121 ASP A CA 1
ATOM 889 C C . ASP A 1 121 ? 3.765 0.030 1.303 1.00 95.81 121 ASP A C 1
ATOM 891 O O . ASP A 1 121 ? 2.939 0.482 0.498 1.00 95.81 121 ASP A O 1
ATOM 895 N N . GLU A 1 122 ? 5.078 0.118 1.086 1.00 94.81 122 GLU A N 1
ATOM 896 C CA . GLU A 1 122 ? 5.629 0.626 -0.164 1.00 94.81 122 GLU A CA 1
ATOM 897 C C . GLU A 1 122 ? 6.449 -0.389 -0.941 1.00 94.81 122 GLU A C 1
ATOM 899 O O . GLU A 1 122 ? 7.211 -1.200 -0.420 1.00 94.81 122 GLU A O 1
ATOM 904 N N . SER A 1 123 ? 6.411 -0.231 -2.257 1.00 94.00 123 SER A N 1
ATOM 905 C CA . SER A 1 123 ? 7.262 -0.980 -3.163 1.00 94.00 123 SER A CA 1
ATOM 906 C C . SER A 1 123 ? 7.788 -0.094 -4.278 1.00 94.00 123 SER A C 1
ATOM 908 O O . SER A 1 123 ? 7.116 0.820 -4.730 1.00 94.00 123 SER A O 1
ATOM 910 N N . GLU A 1 124 ? 8.981 -0.387 -4.780 1.00 93.56 124 GLU A N 1
ATOM 911 C CA . GLU A 1 124 ? 9.546 0.340 -5.921 1.00 93.56 124 GLU A CA 1
ATOM 912 C C . GLU A 1 124 ? 9.391 -0.466 -7.204 1.00 93.56 124 GLU A C 1
ATOM 914 O O . GLU A 1 124 ? 9.691 -1.660 -7.219 1.00 93.56 124 GLU A O 1
ATOM 919 N N . ALA A 1 125 ? 8.934 0.162 -8.277 1.00 90.88 125 ALA A N 1
ATOM 920 C CA . ALA A 1 125 ? 8.961 -0.394 -9.620 1.00 90.88 125 ALA A CA 1
ATOM 921 C C . ALA A 1 125 ? 10.089 0.255 -10.427 1.00 90.88 125 ALA A C 1
ATOM 923 O O . ALA A 1 125 ? 10.438 1.410 -10.194 1.00 90.88 125 ALA A O 1
ATOM 924 N N . LEU A 1 126 ? 10.663 -0.486 -11.373 1.00 89.75 126 LEU A N 1
ATOM 925 C CA . LEU A 1 126 ? 11.800 -0.046 -12.177 1.00 89.75 126 LEU A CA 1
ATOM 926 C C . LEU A 1 126 ? 11.408 0.027 -13.651 1.00 89.75 126 LEU A C 1
ATOM 928 O O . LEU A 1 126 ? 10.688 -0.829 -14.155 1.00 89.75 126 LEU A O 1
ATOM 932 N N . THR A 1 127 ? 11.937 1.033 -14.345 1.00 84.00 127 THR A N 1
ATOM 933 C CA . THR A 1 127 ? 11.863 1.148 -15.816 1.00 84.00 127 THR A CA 1
ATOM 934 C C . THR A 1 127 ? 12.632 0.021 -16.500 1.00 84.00 127 THR A C 1
ATOM 936 O O . THR A 1 127 ? 12.258 -0.427 -17.584 1.00 84.00 127 THR A O 1
ATOM 939 N N . HIS A 1 128 ? 13.681 -0.473 -15.833 1.00 81.94 128 HIS A N 1
ATOM 940 C CA . HIS A 1 128 ? 14.319 -1.731 -16.176 1.00 81.94 128 HIS A CA 1
ATOM 941 C C . HIS A 1 128 ? 13.432 -2.898 -15.718 1.00 81.94 128 HIS A C 1
ATOM 943 O O . HIS A 1 128 ? 13.158 -3.009 -14.519 1.00 81.94 128 HIS A O 1
ATOM 949 N N . PRO A 1 129 ? 13.031 -3.806 -16.623 1.00 72.31 129 PRO A N 1
ATOM 950 C CA . PRO A 1 129 ? 12.087 -4.859 -16.295 1.00 72.31 129 PRO A CA 1
ATOM 951 C C . PRO A 1 129 ? 12.612 -5.778 -15.204 1.00 72.31 129 PRO A C 1
ATOM 953 O O . PRO A 1 129 ? 13.774 -6.202 -15.212 1.00 72.31 129 PRO A O 1
ATOM 956 N N . TYR A 1 130 ? 11.696 -6.195 -14.334 1.00 74.31 130 TYR A N 1
ATOM 957 C CA . TYR A 1 130 ? 11.865 -7.447 -13.617 1.00 74.31 130 TYR A CA 1
ATOM 958 C C . TYR A 1 130 ? 11.790 -8.598 -14.622 1.00 74.31 130 TYR A C 1
ATOM 960 O O . TYR A 1 130 ? 10.888 -8.660 -15.457 1.00 74.31 130 TYR A O 1
ATOM 968 N N . LEU A 1 131 ? 12.729 -9.536 -14.539 1.00 81.38 131 LEU A N 1
ATOM 969 C CA . LEU A 1 131 ? 12.661 -10.768 -15.317 1.00 81.38 131 LEU A CA 1
ATOM 970 C C . LEU A 1 131 ? 12.005 -11.845 -14.457 1.00 81.38 131 LEU A C 1
ATOM 972 O O . LEU A 1 131 ? 12.617 -12.384 -13.530 1.00 81.38 131 LEU A O 1
ATOM 976 N N . ALA A 1 132 ? 10.735 -12.124 -14.742 1.00 80.94 132 ALA A N 1
ATOM 977 C CA . ALA A 1 132 ? 10.018 -13.242 -14.152 1.00 80.94 132 ALA A CA 1
ATOM 978 C C . ALA A 1 132 ? 10.293 -14.537 -14.935 1.00 80.94 132 ALA A C 1
ATOM 980 O O . ALA A 1 132 ? 11.000 -14.565 -15.941 1.00 80.94 132 ALA A O 1
ATOM 981 N N . ARG A 1 133 ? 9.779 -15.660 -14.437 1.00 82.06 133 ARG A N 1
ATOM 982 C CA . ARG A 1 133 ? 9.796 -16.903 -15.212 1.00 82.06 133 ARG A CA 1
ATOM 983 C C . ARG A 1 133 ? 8.658 -16.852 -16.223 1.00 82.06 133 ARG A C 1
ATOM 985 O O . ARG A 1 133 ? 7.522 -16.629 -15.820 1.00 82.06 133 ARG A O 1
ATOM 992 N N . ALA A 1 134 ? 8.963 -17.130 -17.484 1.00 82.12 134 ALA A N 1
ATOM 993 C CA . ALA A 1 134 ? 7.984 -17.202 -18.561 1.00 82.12 134 ALA A CA 1
ATOM 994 C C . ALA A 1 134 ? 8.023 -18.578 -19.238 1.00 82.12 134 ALA A C 1
ATOM 996 O O . ALA A 1 134 ? 9.066 -19.237 -19.275 1.00 82.12 134 ALA A O 1
ATOM 997 N N . TRP A 1 135 ? 6.879 -19.004 -19.769 1.00 82.56 135 TRP A N 1
ATOM 998 C CA . TRP A 1 135 ? 6.802 -20.156 -20.662 1.00 82.56 135 TRP A CA 1
ATOM 999 C C . TRP A 1 135 ? 7.220 -19.731 -22.067 1.00 82.56 135 TRP A C 1
ATOM 1001 O O . TRP A 1 135 ? 6.756 -18.710 -22.569 1.00 82.56 135 TRP A O 1
ATOM 1011 N N . ALA A 1 136 ? 8.073 -20.521 -22.712 1.00 85.06 136 ALA A N 1
ATOM 1012 C CA . ALA A 1 136 ? 8.471 -20.308 -24.095 1.00 85.06 136 ALA A CA 1
ATOM 1013 C C . ALA A 1 136 ? 8.657 -21.643 -24.812 1.00 85.06 136 ALA A C 1
ATOM 1015 O O . ALA A 1 136 ? 8.862 -22.681 -24.177 1.00 85.06 136 ALA A O 1
ATOM 1016 N N . LYS A 1 137 ? 8.572 -21.612 -26.145 1.00 81.88 137 LYS A N 1
ATOM 1017 C CA . LYS A 1 137 ? 8.875 -22.781 -26.976 1.00 81.88 137 LYS A CA 1
ATOM 1018 C C . LYS A 1 137 ? 10.327 -23.206 -26.745 1.00 81.88 137 LYS A C 1
ATOM 1020 O O . LYS A 1 137 ? 11.201 -22.361 -26.556 1.00 81.88 137 LYS A O 1
ATOM 1025 N N . SER A 1 138 ? 10.581 -24.514 -26.774 1.00 82.62 138 SER A N 1
ATOM 1026 C CA . SER A 1 138 ? 11.948 -25.038 -26.691 1.00 82.62 138 SER A CA 1
ATOM 1027 C C . SER A 1 138 ? 12.809 -24.426 -27.802 1.00 82.62 138 SER A C 1
ATOM 1029 O O . SER A 1 138 ? 12.371 -24.368 -28.949 1.00 82.62 138 SER A O 1
ATOM 1031 N N . GLY A 1 139 ? 13.999 -23.933 -27.452 1.00 83.81 139 GLY A N 1
ATOM 1032 C CA . GLY A 1 139 ? 14.907 -23.248 -28.379 1.00 83.81 139 GLY A CA 1
ATOM 1033 C C . GLY A 1 139 ? 14.620 -21.759 -28.620 1.00 83.81 139 GLY A C 1
ATOM 1034 O O . GLY A 1 139 ? 15.362 -21.130 -29.366 1.00 83.81 139 GLY A O 1
ATOM 1035 N N . ALA A 1 140 ? 13.590 -21.171 -28.000 1.00 80.38 140 ALA A N 1
ATOM 1036 C CA . ALA A 1 140 ? 13.338 -19.735 -28.115 1.00 80.38 140 ALA A CA 1
ATOM 1037 C C . ALA A 1 140 ? 14.391 -18.909 -27.350 1.00 80.38 140 ALA A C 1
ATOM 1039 O O . ALA A 1 140 ? 14.595 -19.114 -26.151 1.00 80.38 140 ALA A O 1
ATOM 1040 N N . ASP A 1 141 ? 15.011 -17.940 -28.029 1.00 85.31 141 ASP A N 1
ATOM 1041 C CA . ASP A 1 141 ? 15.883 -16.939 -27.407 1.00 85.31 141 ASP A CA 1
ATOM 1042 C C . ASP A 1 141 ? 15.033 -15.778 -26.859 1.00 85.31 141 ASP A C 1
ATOM 1044 O O . ASP A 1 141 ? 14.533 -14.936 -27.607 1.00 85.31 141 ASP A O 1
ATOM 1048 N N . LEU A 1 142 ? 14.812 -15.762 -25.542 1.00 83.19 142 LEU A N 1
ATOM 1049 C CA . LEU A 1 142 ? 14.038 -14.718 -24.868 1.00 83.19 142 LEU A CA 1
ATOM 1050 C C . LEU A 1 142 ? 14.947 -13.547 -24.484 1.00 83.19 142 LEU A C 1
ATOM 1052 O O . LEU A 1 142 ? 15.571 -13.557 -23.420 1.00 83.19 142 LEU A O 1
ATOM 1056 N N . ARG A 1 143 ? 14.977 -12.505 -25.319 1.00 84.81 143 ARG A N 1
ATOM 1057 C CA . ARG A 1 143 ? 15.688 -11.254 -25.023 1.00 84.81 143 ARG A CA 1
ATOM 1058 C C . ARG A 1 143 ? 14.713 -10.132 -24.719 1.00 84.81 143 ARG A C 1
ATOM 1060 O O . ARG A 1 143 ? 13.797 -9.869 -25.490 1.00 84.81 143 ARG A O 1
ATOM 1067 N N . VAL A 1 144 ? 14.953 -9.447 -23.606 1.00 81.69 144 VAL A N 1
ATOM 1068 C CA . VAL A 1 144 ? 14.240 -8.223 -23.237 1.00 81.69 144 VAL A CA 1
ATOM 1069 C C . VAL A 1 144 ? 15.234 -7.062 -23.325 1.00 81.69 144 VAL A C 1
ATOM 1071 O O . VAL A 1 144 ? 16.302 -7.163 -22.716 1.00 81.69 144 VAL A O 1
ATOM 1074 N N . PRO A 1 145 ? 14.939 -5.987 -24.080 1.00 79.06 145 PRO A N 1
ATOM 1075 C CA . PRO A 1 145 ? 15.831 -4.835 -24.184 1.00 79.06 145 PRO A CA 1
ATOM 1076 C C . PRO A 1 145 ? 16.098 -4.210 -22.812 1.00 79.06 145 PRO A C 1
ATOM 1078 O O . PRO A 1 145 ? 15.159 -3.914 -22.081 1.00 79.06 145 PRO A O 1
ATOM 1081 N N . ALA A 1 146 ? 17.358 -3.971 -22.457 1.00 71.88 146 ALA A N 1
ATOM 1082 C CA . ALA A 1 146 ? 17.686 -3.245 -21.234 1.00 71.88 146 ALA A CA 1
ATOM 1083 C C . ALA A 1 146 ? 17.690 -1.730 -21.512 1.00 71.88 146 ALA A C 1
ATOM 1085 O O . ALA A 1 146 ? 18.338 -1.298 -22.470 1.00 71.88 146 ALA A O 1
ATOM 1086 N N . PRO A 1 147 ? 17.012 -0.901 -20.702 1.00 68.56 147 PRO A N 1
ATOM 1087 C CA . PRO A 1 147 ? 17.224 0.537 -20.747 1.00 68.56 147 PRO A CA 1
ATOM 1088 C C . PRO A 1 147 ? 18.635 0.848 -20.227 1.00 68.56 147 PRO A C 1
ATOM 1090 O O . PRO A 1 147 ? 19.070 0.279 -19.225 1.00 68.56 147 PRO A O 1
ATOM 1093 N N . GLY A 1 148 ? 19.355 1.752 -20.896 1.00 73.69 148 GLY A N 1
ATOM 1094 C CA . GLY A 1 148 ? 20.737 2.092 -20.528 1.00 73.69 148 GLY A CA 1
ATOM 1095 C C . GLY A 1 148 ? 20.882 2.668 -19.112 1.00 73.69 148 GLY A C 1
ATOM 1096 O O . GLY A 1 148 ? 21.906 2.460 -18.469 1.00 73.69 148 GLY A O 1
ATOM 1097 N N . GLN A 1 149 ? 19.850 3.348 -18.598 1.00 79.44 149 GLN A N 1
ATOM 1098 C CA . GLN A 1 149 ? 19.778 3.818 -17.213 1.00 79.44 149 GLN A CA 1
ATOM 1099 C C . GLN A 1 149 ? 18.433 3.440 -16.592 1.00 79.44 149 GLN A C 1
ATOM 1101 O O . GLN A 1 149 ? 17.380 3.678 -17.182 1.00 79.44 149 GLN A O 1
ATOM 1106 N N . ALA A 1 150 ? 18.471 2.878 -15.383 1.00 81.19 150 ALA A N 1
ATOM 1107 C CA . ALA A 1 150 ? 17.274 2.512 -14.640 1.00 81.19 150 ALA A CA 1
ATOM 1108 C C . ALA A 1 150 ? 16.781 3.691 -13.788 1.00 81.19 150 ALA A C 1
ATOM 1110 O O . ALA A 1 150 ? 17.494 4.189 -12.921 1.00 81.19 150 ALA A O 1
ATOM 1111 N N . LYS A 1 151 ? 15.533 4.097 -14.015 1.00 88.56 151 LYS A N 1
ATOM 1112 C CA . LYS A 1 151 ? 14.737 4.950 -13.119 1.00 88.56 151 LYS A CA 1
ATOM 1113 C C . LYS A 1 151 ? 13.736 4.103 -12.333 1.00 88.56 151 LYS A C 1
ATOM 1115 O O . LYS A 1 151 ? 13.266 3.090 -12.863 1.00 88.56 151 LYS A O 1
ATOM 1120 N N . ASN A 1 152 ? 13.394 4.526 -11.119 1.00 91.19 152 ASN A N 1
ATOM 1121 C CA . ASN A 1 152 ? 12.372 3.904 -10.281 1.00 91.19 152 ASN A CA 1
ATOM 1122 C C . ASN A 1 152 ? 11.168 4.833 -10.056 1.00 91.19 152 ASN A C 1
ATOM 1124 O O . ASN A 1 152 ? 11.276 6.053 -10.131 1.00 91.19 152 ASN A O 1
ATOM 1128 N N . VAL A 1 153 ? 10.021 4.222 -9.773 1.00 94.38 153 VAL A N 1
ATOM 1129 C CA . VAL A 1 153 ? 8.818 4.877 -9.252 1.00 94.38 153 VAL A CA 1
ATOM 1130 C C . VAL A 1 153 ? 8.428 4.132 -7.982 1.00 94.38 153 VAL A C 1
ATOM 1132 O O . VAL A 1 153 ? 8.270 2.909 -7.989 1.00 94.38 153 VAL A O 1
ATOM 1135 N N . ALA A 1 154 ? 8.312 4.855 -6.875 1.00 95.62 154 ALA A N 1
ATOM 1136 C CA . ALA A 1 154 ? 7.798 4.322 -5.627 1.00 95.62 154 ALA A CA 1
ATOM 1137 C C . ALA A 1 154 ? 6.271 4.229 -5.688 1.00 95.62 154 ALA A C 1
ATOM 1139 O O . ALA A 1 154 ? 5.602 5.106 -6.225 1.00 95.62 154 ALA A O 1
ATOM 1140 N N . MET A 1 155 ? 5.731 3.163 -5.117 1.00 96.44 155 MET A N 1
ATOM 1141 C CA . MET A 1 155 ? 4.308 2.883 -4.987 1.00 96.44 155 MET A CA 1
ATOM 1142 C C . MET A 1 155 ? 4.018 2.774 -3.498 1.00 96.44 155 MET A C 1
ATOM 1144 O O . MET A 1 155 ? 4.566 1.890 -2.846 1.00 96.44 155 MET A O 1
ATOM 1148 N N . LEU A 1 156 ? 3.191 3.664 -2.967 1.00 97.19 156 LEU A N 1
ATOM 1149 C CA . LEU A 1 156 ? 2.625 3.573 -1.629 1.00 97.19 156 LEU A CA 1
ATOM 1150 C C . LEU A 1 156 ? 1.229 2.995 -1.795 1.00 97.19 156 LEU A C 1
ATOM 1152 O O . LEU A 1 156 ? 0.437 3.552 -2.556 1.00 97.19 156 LEU A O 1
ATOM 1156 N N . GLY A 1 157 ? 0.937 1.865 -1.161 1.00 97.19 157 GLY A N 1
ATOM 1157 C CA . GLY A 1 157 ? -0.338 1.199 -1.379 1.00 97.19 157 GLY A CA 1
ATOM 1158 C C . GLY A 1 157 ? -1.020 0.751 -0.109 1.00 97.19 157 GLY A C 1
ATOM 1159 O O . GLY A 1 157 ? -0.368 0.390 0.860 1.00 97.19 157 GLY A O 1
ATOM 1160 N N . SER A 1 158 ? -2.348 0.721 -0.181 1.00 98.00 158 SER A N 1
ATOM 1161 C CA . SER A 1 158 ? -3.237 0.185 0.842 1.00 98.00 158 SER A CA 1
ATOM 1162 C C . SER A 1 158 ? -4.099 -0.908 0.233 1.00 98.00 158 SER A C 1
ATOM 1164 O O . SER A 1 158 ? -4.869 -0.669 -0.703 1.00 98.00 158 SER A O 1
ATOM 1166 N N . LEU A 1 159 ? -3.978 -2.117 0.770 1.00 97.81 159 LEU A N 1
ATOM 1167 C CA . LEU A 1 159 ? -4.759 -3.278 0.369 1.00 97.81 159 LEU A CA 1
ATOM 1168 C C . LEU A 1 159 ? -5.902 -3.513 1.351 1.00 97.81 159 LEU A C 1
ATOM 1170 O O . LEU A 1 159 ? -5.671 -3.821 2.518 1.00 97.81 159 LEU A O 1
ATOM 1174 N N . ASN A 1 160 ? -7.136 -3.473 0.863 1.00 97.19 160 ASN A N 1
ATOM 1175 C CA . ASN A 1 160 ? -8.296 -3.865 1.649 1.00 97.19 160 ASN A CA 1
ATOM 1176 C C . ASN A 1 160 ? -8.328 -5.387 1.841 1.00 97.19 160 ASN A C 1
ATOM 1178 O O . ASN A 1 160 ? -8.341 -6.148 0.872 1.00 97.19 160 ASN A O 1
ATOM 1182 N N . HIS A 1 161 ? -8.359 -5.843 3.093 1.00 95.38 161 HIS A N 1
ATOM 1183 C CA . HIS A 1 161 ? -8.332 -7.268 3.413 1.00 95.38 161 HIS A CA 1
ATOM 1184 C C . HIS A 1 161 ? -9.547 -8.024 2.853 1.00 95.38 161 HIS A C 1
ATOM 1186 O O . HIS A 1 161 ? -9.380 -9.104 2.285 1.00 95.38 161 HIS A O 1
ATOM 1192 N N . ALA A 1 162 ? -10.748 -7.449 2.970 1.00 93.50 162 ALA A N 1
ATOM 1193 C CA . ALA A 1 162 ? -11.999 -8.101 2.593 1.00 93.50 162 ALA A CA 1
ATOM 1194 C C . ALA A 1 162 ? -12.250 -8.044 1.079 1.00 93.50 162 ALA A C 1
ATOM 1196 O O . ALA A 1 162 ? -12.531 -9.064 0.454 1.00 93.50 162 ALA A O 1
ATOM 1197 N N . THR A 1 163 ? -12.125 -6.862 0.468 1.00 92.94 163 THR A N 1
ATOM 1198 C CA . THR A 1 163 ? -12.409 -6.686 -0.970 1.00 92.94 163 THR A CA 1
ATOM 1199 C C . THR A 1 163 ? -11.222 -7.046 -1.858 1.00 92.94 163 THR A C 1
ATOM 1201 O O . THR A 1 163 ? -11.391 -7.245 -3.059 1.00 92.94 163 THR A O 1
ATOM 1204 N N . ARG A 1 164 ? -10.012 -7.123 -1.283 1.00 94.25 164 ARG A N 1
ATOM 1205 C CA . ARG A 1 164 ? -8.733 -7.265 -2.001 1.00 94.25 164 ARG A CA 1
ATOM 1206 C C . ARG A 1 164 ? -8.460 -6.137 -3.000 1.00 94.25 164 ARG A C 1
ATOM 1208 O O . ARG A 1 164 ? -7.595 -6.297 -3.863 1.00 94.25 164 ARG A O 1
ATOM 1215 N N . GLU A 1 165 ? -9.173 -5.021 -2.868 1.00 95.69 165 GLU A N 1
ATOM 1216 C CA . GLU A 1 165 ? -8.934 -3.798 -3.623 1.00 95.69 165 GLU A CA 1
ATOM 1217 C C . GLU A 1 165 ? -7.632 -3.149 -3.162 1.00 95.69 165 GLU A C 1
ATOM 1219 O O . GLU A 1 165 ? -7.374 -3.029 -1.962 1.00 95.69 165 GLU A O 1
ATOM 1224 N N . LEU A 1 166 ? -6.813 -2.751 -4.129 1.00 97.06 166 LEU A N 1
ATOM 1225 C CA . LEU A 1 166 ? -5.546 -2.076 -3.907 1.00 97.06 166 LEU A CA 1
ATOM 1226 C C . LEU A 1 166 ? -5.663 -0.617 -4.356 1.00 97.06 166 LEU A C 1
ATOM 1228 O O . LEU A 1 166 ? -5.940 -0.356 -5.527 1.00 97.06 166 LEU A O 1
ATOM 1232 N N . ILE A 1 167 ? -5.422 0.316 -3.440 1.00 97.25 167 ILE A N 1
ATOM 1233 C CA . ILE A 1 167 ? -5.286 1.749 -3.729 1.00 97.25 167 ILE A CA 1
ATOM 1234 C C . ILE A 1 167 ? -3.795 2.063 -3.753 1.00 97.25 167 ILE A C 1
ATOM 1236 O O . ILE A 1 167 ? -3.085 1.625 -2.851 1.00 97.25 167 ILE A O 1
ATOM 1240 N N . VAL A 1 168 ? -3.317 2.793 -4.764 1.00 97.50 168 VAL A N 1
ATOM 1241 C CA . VAL A 1 168 ? -1.892 3.117 -4.923 1.00 97.50 168 VAL A CA 1
ATOM 1242 C C . VAL A 1 168 ? -1.698 4.602 -5.208 1.00 97.50 168 VAL A C 1
ATOM 1244 O O . VAL A 1 168 ? -2.297 5.151 -6.131 1.00 97.50 168 VAL A O 1
ATOM 1247 N N . GLN A 1 169 ? -0.796 5.219 -4.451 1.00 96.50 169 GLN A N 1
ATOM 1248 C CA . GLN A 1 169 ? -0.189 6.507 -4.752 1.00 96.50 169 GLN A CA 1
ATOM 1249 C C . GLN A 1 169 ? 1.229 6.267 -5.272 1.00 96.50 169 GLN A C 1
ATOM 1251 O O . GLN A 1 169 ? 2.052 5.644 -4.601 1.00 96.50 169 GLN A O 1
ATOM 1256 N N . THR A 1 170 ? 1.538 6.772 -6.458 1.00 96.38 170 THR A N 1
ATOM 1257 C CA . THR A 1 170 ? 2.889 6.718 -7.018 1.00 96.38 170 THR A CA 1
ATOM 1258 C C . THR A 1 170 ? 3.682 7.978 -6.674 1.00 96.38 170 THR A C 1
ATOM 1260 O O . THR A 1 170 ? 3.118 9.050 -6.442 1.00 96.38 170 THR A O 1
ATOM 1263 N N . SER A 1 171 ? 5.006 7.850 -6.587 1.00 93.81 171 SER A N 1
ATOM 1264 C CA . SER A 1 171 ? 5.918 8.967 -6.338 1.00 93.81 171 SER A CA 1
ATOM 1265 C C . SER A 1 171 ? 7.311 8.705 -6.916 1.00 93.81 171 SER A C 1
ATOM 1267 O O . SER A 1 171 ? 7.828 7.594 -6.792 1.00 93.81 171 SER A O 1
ATOM 1269 N N . PRO A 1 172 ? 7.991 9.726 -7.463 1.00 90.12 172 PRO A N 1
ATOM 1270 C CA . PRO A 1 172 ? 9.387 9.610 -7.876 1.00 90.12 172 PRO A CA 1
ATOM 1271 C C . PRO A 1 172 ? 10.388 9.614 -6.706 1.00 90.12 172 PRO A C 1
ATOM 1273 O O . PRO A 1 172 ? 11.552 9.290 -6.914 1.00 90.12 172 PRO A O 1
ATOM 1276 N N . THR A 1 173 ? 9.993 10.019 -5.488 1.00 85.06 173 THR A N 1
ATOM 1277 C CA . THR A 1 173 ? 10.957 10.291 -4.395 1.00 85.06 173 THR A CA 1
ATOM 1278 C C . THR A 1 173 ? 10.677 9.600 -3.060 1.00 85.06 173 THR A C 1
ATOM 1280 O O . THR A 1 173 ? 11.552 9.639 -2.197 1.00 85.06 173 THR A O 1
ATOM 1283 N N . LYS A 1 174 ? 9.510 8.961 -2.879 1.00 89.25 174 LYS A N 1
ATOM 1284 C CA . LYS A 1 174 ? 9.109 8.246 -1.646 1.00 89.25 174 LYS A CA 1
ATOM 1285 C C . LYS A 1 174 ? 9.311 9.087 -0.370 1.00 89.25 174 LYS A C 1
ATOM 1287 O O . LYS A 1 174 ? 10.130 8.776 0.496 1.00 89.25 174 LYS A O 1
ATOM 1292 N N . ARG A 1 175 ? 8.562 10.178 -0.245 1.00 93.69 175 ARG A N 1
ATOM 1293 C CA . ARG A 1 175 ? 8.612 11.110 0.891 1.00 93.69 175 ARG A CA 1
ATOM 1294 C C . ARG A 1 175 ? 7.382 10.978 1.779 1.00 93.69 175 ARG A C 1
ATOM 1296 O O . ARG A 1 175 ? 6.334 10.496 1.369 1.00 93.69 175 ARG A O 1
ATOM 1303 N N . SER A 1 176 ? 7.477 11.512 2.995 1.00 94.56 176 SER A N 1
ATOM 1304 C CA . SER A 1 176 ? 6.324 11.610 3.899 1.00 94.56 176 SER A CA 1
ATOM 1305 C C . SER A 1 176 ? 5.171 12.438 3.325 1.00 94.56 176 SER A C 1
ATOM 1307 O O . SER A 1 176 ? 4.026 12.169 3.662 1.00 94.56 176 SER A O 1
ATOM 1309 N N . SER A 1 177 ? 5.436 13.405 2.440 1.00 95.44 177 SER A N 1
ATOM 1310 C CA . SER A 1 177 ? 4.381 14.119 1.703 1.00 95.44 177 SER A CA 1
ATOM 1311 C C . SER A 1 177 ? 3.557 13.185 0.819 1.00 95.44 177 SER A C 1
ATOM 1313 O O . SER A 1 177 ? 2.347 13.349 0.723 1.00 95.44 177 SER A O 1
ATOM 1315 N N . ASP A 1 178 ? 4.199 12.181 0.225 1.00 95.69 178 ASP A N 1
ATOM 1316 C CA . ASP A 1 178 ? 3.540 11.213 -0.652 1.00 95.69 178 ASP A CA 1
ATOM 1317 C C . ASP A 1 178 ? 2.682 10.249 0.167 1.00 95.69 178 ASP A C 1
ATOM 1319 O O . ASP A 1 178 ? 1.596 9.868 -0.256 1.00 95.69 178 ASP A O 1
ATOM 1323 N N . PHE A 1 179 ? 3.123 9.922 1.386 1.00 96.88 179 PHE A N 1
ATOM 1324 C CA . PHE A 1 179 ? 2.292 9.197 2.344 1.00 96.88 179 PHE A CA 1
ATOM 1325 C C . PHE A 1 179 ? 1.064 10.015 2.759 1.00 96.88 179 PHE A C 1
ATOM 1327 O O . PHE A 1 179 ? -0.040 9.484 2.795 1.00 96.88 179 PHE A O 1
ATOM 1334 N N . VAL A 1 180 ? 1.210 11.324 2.995 1.00 97.19 180 VAL A N 1
ATOM 1335 C CA . VAL A 1 180 ? 0.053 12.199 3.256 1.00 97.19 180 VAL A CA 1
ATOM 1336 C C . VAL A 1 180 ? -0.901 12.243 2.059 1.00 97.19 180 VAL A C 1
ATOM 1338 O O . VAL A 1 180 ? -2.110 12.169 2.267 1.00 97.19 180 VAL A O 1
ATOM 1341 N N . ALA A 1 181 ? -0.387 12.308 0.828 1.00 96.69 181 ALA A N 1
ATOM 1342 C CA . ALA A 1 181 ? -1.212 12.227 -0.379 1.00 96.69 181 ALA A CA 1
ATOM 1343 C C . ALA A 1 181 ? -1.946 10.878 -0.477 1.00 96.69 181 ALA A C 1
ATOM 1345 O O . ALA A 1 181 ? -3.133 10.834 -0.789 1.00 96.69 181 ALA A O 1
ATOM 1346 N N . HIS A 1 182 ? -1.287 9.775 -0.115 1.00 97.44 182 HIS A N 1
ATOM 1347 C CA . HIS A 1 182 ? -1.945 8.473 -0.040 1.00 97.44 182 HIS A CA 1
ATOM 1348 C C . HIS A 1 182 ? -3.057 8.440 1.023 1.00 97.44 182 HIS A C 1
ATOM 1350 O O . HIS A 1 182 ? -4.153 7.953 0.754 1.00 97.44 182 HIS A O 1
ATOM 1356 N N . LEU A 1 183 ? -2.835 9.029 2.204 1.00 97.62 183 LEU A N 1
ATOM 1357 C CA . LEU A 1 183 ? -3.877 9.161 3.229 1.00 97.62 183 LEU A CA 1
ATOM 1358 C C . LEU A 1 183 ? -5.072 9.999 2.744 1.00 97.62 183 LEU A C 1
ATOM 1360 O O . LEU A 1 183 ? -6.199 9.708 3.131 1.00 97.62 183 LEU A O 1
ATOM 1364 N N . GLN A 1 184 ? -4.860 10.996 1.878 1.00 97.25 184 GLN A N 1
ATOM 1365 C CA . GLN A 1 184 ? -5.954 11.751 1.251 1.00 97.25 184 GLN A CA 1
ATOM 1366 C C . GLN A 1 184 ? -6.803 10.869 0.325 1.00 97.25 184 GLN A C 1
ATOM 1368 O O . GLN A 1 184 ? -8.029 10.947 0.368 1.00 97.25 184 GLN A O 1
ATOM 1373 N N . GLN A 1 185 ? -6.190 9.949 -0.429 1.00 96.94 185 GLN A N 1
ATOM 1374 C CA . GLN A 1 185 ? -6.949 8.949 -1.196 1.00 96.94 185 GLN A CA 1
ATOM 1375 C C . GLN A 1 185 ? -7.801 8.056 -0.274 1.00 96.94 185 GLN A C 1
ATOM 1377 O O . GLN A 1 185 ? -8.921 7.676 -0.624 1.00 96.94 185 GLN A O 1
ATOM 1382 N N . LEU A 1 186 ? -7.304 7.738 0.928 1.00 96.75 186 LEU A N 1
ATOM 1383 C CA . LEU A 1 186 ? -8.073 6.983 1.922 1.00 96.75 186 LEU A CA 1
ATOM 1384 C C . LEU A 1 186 ? -9.217 7.801 2.533 1.00 96.75 186 LEU A C 1
ATOM 1386 O O . LEU A 1 186 ? -10.268 7.223 2.810 1.00 96.75 186 LEU A O 1
ATOM 1390 N N . ASP A 1 187 ? -9.060 9.117 2.702 1.00 95.69 187 ASP A N 1
ATOM 1391 C CA . ASP A 1 187 ? -10.157 10.003 3.121 1.00 95.69 187 ASP A CA 1
ATOM 1392 C C . ASP A 1 187 ? -11.316 9.928 2.122 1.00 95.69 187 ASP A C 1
ATOM 1394 O O . ASP A 1 187 ? -12.483 9.795 2.494 1.00 95.69 187 ASP A O 1
ATOM 1398 N N . GLU A 1 188 ? -10.995 9.959 0.830 1.00 94.44 188 GLU A N 1
ATOM 1399 C CA . GLU A 1 188 ? -11.993 9.878 -0.230 1.00 94.44 188 GLU A CA 1
ATOM 1400 C C . GLU A 1 188 ? -12.667 8.503 -0.287 1.00 94.44 188 GLU A C 1
ATOM 1402 O O . GLU A 1 188 ? -13.881 8.423 -0.505 1.00 94.44 188 GLU A O 1
ATOM 1407 N N . ALA A 1 189 ? -11.915 7.424 -0.077 1.00 94.00 189 ALA A N 1
ATOM 1408 C CA . ALA A 1 189 ? -12.436 6.063 -0.168 1.00 94.00 189 ALA A CA 1
ATOM 1409 C C . ALA A 1 189 ? -13.231 5.632 1.079 1.00 94.00 189 ALA A C 1
ATOM 1411 O O . ALA A 1 189 ? -14.307 5.041 0.954 1.00 94.00 189 ALA A O 1
ATOM 1412 N N . TYR A 1 190 ? -12.722 5.940 2.274 1.00 95.06 190 TYR A N 1
ATOM 1413 C CA . TYR A 1 190 ? -13.192 5.376 3.545 1.00 95.06 190 TYR A CA 1
ATOM 1414 C C . TYR A 1 190 ? -13.543 6.415 4.611 1.00 95.06 190 TYR A C 1
ATOM 1416 O O . TYR A 1 190 ? -14.142 6.049 5.624 1.00 95.06 190 TYR A O 1
ATOM 1424 N N . GLY A 1 191 ? -13.201 7.687 4.396 1.00 93.38 191 GLY A N 1
ATOM 1425 C CA . GLY A 1 191 ? -13.483 8.751 5.349 1.00 93.38 191 GLY A CA 1
ATOM 1426 C C . GLY A 1 191 ? -14.985 8.892 5.647 1.00 93.38 191 GLY A C 1
ATOM 1427 O O . GLY A 1 191 ? -15.825 8.601 4.782 1.00 93.38 191 GLY A O 1
ATOM 1428 N N . PRO A 1 192 ? -15.357 9.346 6.858 1.00 93.25 192 PRO A N 1
ATOM 1429 C CA . PRO A 1 192 ? -16.744 9.620 7.211 1.00 93.25 192 PRO A CA 1
ATOM 1430 C C . PRO A 1 192 ? -17.372 10.625 6.240 1.00 93.25 192 PRO A C 1
ATOM 1432 O O . PRO A 1 192 ? -16.815 11.691 5.982 1.00 93.25 192 PRO A O 1
ATOM 1435 N N . LYS A 1 193 ? -18.554 10.299 5.710 1.00 90.94 193 LYS A N 1
ATOM 1436 C CA . LYS A 1 193 ? -19.313 11.181 4.813 1.00 90.94 193 LYS A CA 1
ATOM 1437 C C . LYS A 1 193 ? -20.730 11.365 5.348 1.00 90.94 193 LYS A C 1
ATOM 1439 O O . LYS A 1 193 ? -21.335 10.369 5.754 1.00 90.94 193 LYS A O 1
ATOM 1444 N N . PRO A 1 194 ? -21.287 12.591 5.318 1.00 87.69 194 PRO A N 1
ATOM 1445 C CA . PRO A 1 194 ? -22.678 12.818 5.691 1.00 87.69 194 PRO A CA 1
ATOM 1446 C C . PRO A 1 194 ? -23.613 11.862 4.938 1.00 87.69 194 PRO A C 1
ATOM 1448 O O . PRO A 1 194 ? -23.499 11.698 3.723 1.00 87.69 194 PRO A O 1
ATOM 1451 N N . GLY A 1 195 ? -24.505 11.191 5.668 1.00 83.94 195 GLY A N 1
ATOM 1452 C CA . GLY A 1 195 ? -25.459 10.239 5.092 1.00 83.94 195 GLY A CA 1
ATOM 1453 C C . GLY A 1 195 ? -24.898 8.851 4.754 1.00 83.94 195 GLY A C 1
ATOM 1454 O O . GLY A 1 195 ? -25.625 8.038 4.187 1.00 83.94 195 GLY A O 1
ATOM 1455 N N . ARG A 1 196 ? -23.640 8.536 5.099 1.00 84.38 196 ARG A N 1
ATOM 1456 C CA . ARG A 1 196 ? -23.089 7.172 5.008 1.00 84.38 196 ARG A CA 1
ATOM 1457 C C . ARG A 1 196 ? -22.723 6.646 6.389 1.00 84.38 196 ARG A C 1
ATOM 1459 O O . ARG A 1 196 ? -22.139 7.367 7.192 1.00 84.38 196 ARG A O 1
ATOM 1466 N N . ALA A 1 197 ? -23.025 5.373 6.643 1.00 81.19 197 ALA A N 1
ATOM 1467 C CA . ALA A 1 197 ? -22.569 4.700 7.852 1.00 81.19 197 ALA A CA 1
ATOM 1468 C C . ALA A 1 197 ? -21.033 4.686 7.881 1.00 81.19 197 ALA A C 1
ATOM 1470 O O . ALA A 1 197 ? -20.391 4.117 6.992 1.00 81.19 197 ALA A O 1
ATOM 1471 N N . ALA A 1 198 ? -20.454 5.345 8.884 1.00 86.00 198 ALA A N 1
ATOM 1472 C CA . ALA A 1 198 ? -19.019 5.325 9.110 1.00 86.00 198 ALA A CA 1
ATOM 1473 C C . ALA A 1 198 ? -18.618 3.953 9.660 1.00 86.00 198 ALA A C 1
ATOM 1475 O O . ALA A 1 198 ? -19.258 3.431 10.573 1.00 86.00 198 ALA A O 1
ATOM 1476 N N . ARG A 1 199 ? -17.554 3.376 9.103 1.00 91.44 199 ARG A N 1
ATOM 1477 C CA . ARG A 1 199 ? -16.936 2.156 9.623 1.00 91.44 199 ARG A CA 1
ATOM 1478 C C . ARG A 1 199 ? -15.535 2.496 10.112 1.00 91.44 199 ARG A C 1
ATOM 1480 O O . ARG A 1 199 ? -14.814 3.163 9.369 1.00 91.44 199 ARG A O 1
ATOM 1487 N N . PRO A 1 200 ? -15.137 2.052 11.314 1.00 95.81 200 PRO A N 1
ATOM 1488 C CA . PRO A 1 200 ? -13.768 2.216 11.772 1.00 95.81 200 PRO A CA 1
ATOM 1489 C C . PRO A 1 200 ? -12.794 1.562 10.792 1.00 95.81 200 PRO A C 1
ATOM 1491 O O . PRO A 1 200 ? -13.014 0.437 10.331 1.00 95.81 200 PRO A O 1
ATOM 1494 N N . VAL A 1 201 ? -11.712 2.267 10.485 1.00 98.00 201 VAL A N 1
ATOM 1495 C CA . VAL A 1 201 ? -10.646 1.779 9.613 1.00 98.00 201 VAL A CA 1
ATOM 1496 C C . VAL A 1 201 ? -9.431 1.461 10.469 1.00 98.00 201 VAL A C 1
ATOM 1498 O O . VAL A 1 201 ? -8.989 2.281 11.271 1.00 98.00 201 VAL A O 1
ATOM 1501 N N . VAL A 1 202 ? -8.887 0.261 10.299 1.00 98.44 202 VAL A N 1
ATOM 1502 C CA . VAL A 1 202 ? -7.609 -0.143 10.881 1.00 98.44 202 VAL A CA 1
ATOM 1503 C C . VAL A 1 202 ? -6.599 -0.234 9.749 1.00 98.44 202 VAL A C 1
ATOM 1505 O O . VAL A 1 202 ? -6.746 -1.067 8.859 1.00 98.44 202 VAL A O 1
ATOM 1508 N N . LEU A 1 203 ? -5.590 0.630 9.780 1.00 98.19 203 LEU A N 1
ATOM 1509 C CA . LEU A 1 203 ? -4.491 0.648 8.824 1.00 98.19 203 LEU A CA 1
ATOM 1510 C C . LEU A 1 203 ? -3.270 -0.029 9.456 1.00 98.19 203 LEU A C 1
ATOM 1512 O O . LEU A 1 203 ? -2.725 0.455 10.445 1.00 98.19 203 LEU A O 1
ATOM 1516 N N . VAL A 1 204 ? -2.866 -1.169 8.913 1.00 97.62 204 VAL A N 1
ATOM 1517 C CA . VAL A 1 204 ? -1.673 -1.906 9.332 1.00 97.62 204 VAL A CA 1
ATOM 1518 C C . VAL A 1 204 ? -0.471 -1.325 8.604 1.00 97.62 204 VAL A C 1
ATOM 1520 O O . VAL A 1 204 ? -0.461 -1.345 7.379 1.00 97.62 204 VAL A O 1
ATOM 1523 N N . GLU A 1 205 ? 0.526 -0.837 9.339 1.00 96.06 205 GLU A N 1
ATOM 1524 C CA . GLU A 1 205 ? 1.722 -0.200 8.764 1.00 96.06 205 GLU A CA 1
ATOM 1525 C C . GLU A 1 205 ? 3.002 -0.674 9.438 1.00 96.06 205 GLU A C 1
ATOM 1527 O O . GLU A 1 205 ? 3.016 -1.069 10.612 1.00 96.06 205 GLU A O 1
ATOM 1532 N N . ASP A 1 206 ? 4.107 -0.600 8.704 1.00 92.56 206 ASP A N 1
ATOM 1533 C CA . ASP A 1 206 ? 5.433 -0.837 9.258 1.00 92.56 206 ASP A CA 1
ATOM 1534 C C . ASP A 1 206 ? 5.980 0.404 9.994 1.00 92.56 206 ASP A C 1
ATOM 1536 O O . ASP A 1 206 ? 5.400 1.485 9.993 1.00 92.56 206 ASP A O 1
ATOM 1540 N N . ASN A 1 207 ? 7.121 0.266 10.671 1.00 91.19 207 ASN A N 1
ATOM 1541 C CA . ASN A 1 207 ? 7.739 1.381 11.402 1.00 91.19 207 ASN A CA 1
ATOM 1542 C C . ASN A 1 207 ? 8.690 2.223 10.527 1.00 91.19 207 ASN A C 1
ATOM 1544 O O . ASN A 1 207 ? 9.691 2.754 11.026 1.00 91.19 207 ASN A O 1
ATOM 1548 N N . GLY A 1 208 ? 8.420 2.319 9.226 1.00 89.25 208 GLY A N 1
ATOM 1549 C CA . GLY A 1 208 ? 9.223 3.050 8.260 1.00 89.25 208 GLY A CA 1
ATOM 1550 C C . GLY A 1 208 ? 9.388 4.535 8.620 1.00 89.25 208 GLY A C 1
ATOM 1551 O O . GLY A 1 208 ? 8.490 5.157 9.205 1.00 89.25 208 GLY A O 1
ATOM 1552 N N . PRO A 1 209 ? 10.526 5.170 8.271 1.00 91.75 209 PRO A N 1
ATOM 1553 C CA . PRO A 1 209 ? 10.732 6.600 8.511 1.00 91.75 209 PRO A CA 1
ATOM 1554 C C . PRO A 1 209 ? 9.656 7.480 7.870 1.00 91.75 209 PRO A C 1
ATOM 1556 O O . PRO A 1 209 ? 9.288 8.516 8.427 1.00 91.75 209 PRO A O 1
ATOM 1559 N N . ILE A 1 210 ? 9.118 7.057 6.720 1.00 93.12 210 ILE A N 1
ATOM 1560 C CA . ILE A 1 210 ? 8.089 7.824 6.025 1.00 93.12 210 ILE A CA 1
ATOM 1561 C C . ILE A 1 210 ? 6.769 7.854 6.795 1.00 93.12 210 ILE A C 1
ATOM 1563 O O . ILE A 1 210 ? 6.090 8.868 6.702 1.00 93.12 210 ILE A O 1
ATOM 1567 N N . HIS A 1 211 ? 6.464 6.841 7.611 1.00 93.56 211 HIS A N 1
ATOM 1568 C CA . HIS A 1 211 ? 5.244 6.741 8.431 1.00 93.56 211 HIS A CA 1
ATOM 1569 C C . HIS A 1 211 ? 5.395 7.379 9.803 1.00 93.56 211 HIS A C 1
ATOM 1571 O O . HIS A 1 211 ? 4.441 7.872 10.401 1.00 93.56 211 HIS A O 1
ATOM 1577 N N . THR A 1 212 ? 6.624 7.389 10.312 1.00 93.19 212 THR A N 1
ATOM 1578 C CA . THR A 1 212 ? 6.947 7.844 11.669 1.00 93.19 212 THR A CA 1
ATOM 1579 C C . THR A 1 212 ? 7.431 9.294 11.731 1.00 93.19 212 THR A C 1
ATOM 1581 O O . THR A 1 212 ? 7.700 9.811 12.820 1.00 93.19 212 THR A O 1
ATOM 1584 N N . SER A 1 213 ? 7.510 9.977 10.585 1.00 96.06 213 SER A N 1
ATOM 1585 C CA . SER A 1 213 ? 7.854 11.397 10.510 1.00 96.06 213 SER A CA 1
ATOM 1586 C C . SER A 1 213 ? 6.857 12.277 11.283 1.00 96.06 213 SER A C 1
ATOM 1588 O O . SER A 1 213 ? 5.706 11.898 11.511 1.00 96.06 213 SER A O 1
ATOM 1590 N N . LYS A 1 214 ? 7.276 13.495 11.659 1.00 96.94 214 LYS A N 1
ATOM 1591 C CA . LYS A 1 214 ? 6.377 14.476 12.298 1.00 96.94 214 LYS A CA 1
ATOM 1592 C C . LYS A 1 214 ? 5.159 14.781 11.421 1.00 96.94 214 LYS A C 1
ATOM 1594 O O . LYS A 1 214 ? 4.047 14.838 11.933 1.00 96.94 214 LYS A O 1
ATOM 1599 N N . LEU A 1 215 ? 5.381 14.930 10.113 1.00 97.38 215 LEU A N 1
ATOM 1600 C CA . LEU A 1 215 ? 4.334 15.211 9.135 1.00 97.38 215 LEU A CA 1
ATOM 1601 C C . LEU A 1 215 ? 3.313 14.066 9.072 1.00 97.38 215 LEU A C 1
ATOM 1603 O O . LEU A 1 215 ? 2.113 14.299 9.175 1.00 97.38 215 LEU A O 1
ATOM 1607 N N . SER A 1 216 ? 3.795 12.829 8.980 1.00 97.00 216 SER A N 1
ATOM 1608 C CA . SER A 1 216 ? 2.951 11.636 8.873 1.00 97.00 216 SER A CA 1
ATOM 1609 C C . SER A 1 216 ? 2.167 11.380 10.151 1.00 97.00 216 SER A C 1
ATOM 1611 O O . SER A 1 216 ? 0.965 11.145 10.101 1.00 97.00 216 SER A O 1
ATOM 1613 N N . ARG A 1 217 ? 2.806 11.520 11.319 1.00 97.06 217 ARG A N 1
ATOM 1614 C CA . ARG A 1 217 ? 2.116 11.407 12.611 1.00 97.06 217 ARG A CA 1
ATOM 1615 C C . ARG A 1 217 ? 1.041 12.476 12.791 1.00 97.06 217 ARG A C 1
ATOM 1617 O O . ARG A 1 217 ? -0.031 12.150 13.286 1.00 97.06 217 ARG A O 1
ATOM 1624 N N . ALA A 1 218 ? 1.295 13.717 12.373 1.00 98.12 218 ALA A N 1
ATOM 1625 C CA . ALA A 1 218 ? 0.288 14.777 12.409 1.00 98.12 218 ALA A CA 1
ATOM 1626 C C . ALA A 1 218 ? -0.896 14.465 11.477 1.00 98.12 218 ALA A C 1
ATOM 1628 O O . ALA A 1 218 ? -2.051 14.609 11.875 1.00 98.12 218 ALA A O 1
ATOM 1629 N N . ALA A 1 219 ? -0.622 13.967 10.267 1.00 97.75 219 ALA A N 1
ATOM 1630 C CA . ALA A 1 219 ? -1.661 13.556 9.328 1.00 97.75 219 ALA A CA 1
ATOM 1631 C C . ALA A 1 219 ? -2.503 12.380 9.858 1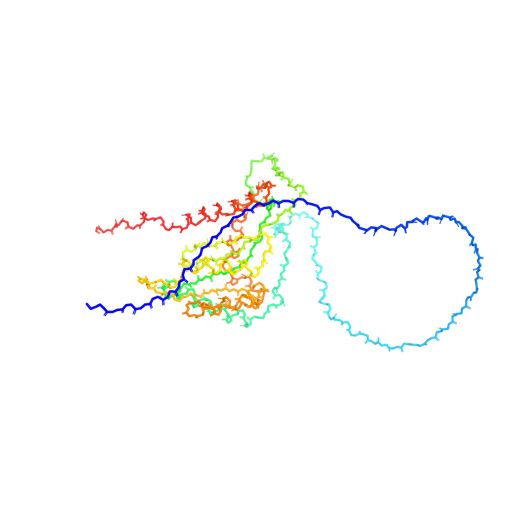.00 97.75 219 ALA A C 1
ATOM 1633 O O . ALA A 1 219 ? -3.728 12.397 9.732 1.00 97.75 219 ALA A O 1
ATOM 1634 N N . LEU A 1 220 ? -1.877 11.388 10.493 1.00 97.75 220 LEU A N 1
ATOM 1635 C CA . LEU A 1 220 ? -2.581 10.279 11.140 1.00 97.75 220 LEU A CA 1
ATOM 1636 C C . LEU A 1 220 ? -3.411 10.759 12.339 1.00 97.75 220 LEU A C 1
ATOM 1638 O O . LEU A 1 220 ? -4.568 10.370 12.476 1.00 97.75 220 LEU A O 1
ATOM 1642 N N . ALA A 1 221 ? -2.869 11.658 13.167 1.00 97.75 221 ALA A N 1
ATOM 1643 C CA . ALA A 1 221 ? -3.580 12.222 14.314 1.00 97.75 221 ALA A CA 1
ATOM 1644 C C . ALA A 1 221 ? -4.850 12.983 13.896 1.00 97.75 221 ALA A C 1
ATOM 1646 O O . ALA A 1 221 ? -5.888 12.833 14.536 1.00 97.75 221 ALA A O 1
ATOM 1647 N N . ALA A 1 222 ? -4.810 13.719 12.780 1.00 97.81 222 ALA A N 1
ATOM 1648 C CA . ALA A 1 222 ? -5.991 14.387 12.225 1.00 97.81 222 ALA A CA 1
ATOM 1649 C C . ALA A 1 222 ? -7.126 13.406 11.849 1.00 97.81 222 ALA A C 1
ATOM 1651 O O . ALA A 1 222 ? -8.296 13.785 11.807 1.00 97.81 222 ALA A O 1
ATOM 1652 N N . ARG A 1 223 ? -6.796 12.129 11.614 1.00 97.25 223 ARG A N 1
ATOM 1653 C CA . ARG A 1 223 ? -7.728 11.060 11.218 1.00 97.25 223 ARG A CA 1
ATOM 1654 C C . ARG A 1 223 ? -8.069 10.100 12.359 1.00 97.25 223 ARG A C 1
ATOM 1656 O O . ARG A 1 223 ? -8.858 9.183 12.156 1.00 97.25 223 ARG A O 1
ATOM 1663 N N . ALA A 1 224 ? -7.554 10.333 13.568 1.00 96.69 224 ALA A N 1
ATOM 1664 C CA . ALA A 1 224 ? -7.703 9.425 14.711 1.00 96.69 224 ALA A CA 1
ATOM 1665 C C . ALA A 1 224 ? -9.164 9.149 15.120 1.00 96.69 224 ALA A C 1
ATOM 1667 O O . ALA A 1 224 ? -9.443 8.155 15.782 1.00 96.69 224 ALA A O 1
ATOM 1668 N N . HIS A 1 225 ? -10.103 10.007 14.714 1.00 95.00 225 HIS A N 1
ATOM 1669 C CA . HIS A 1 225 ? -11.531 9.841 14.982 1.00 95.00 225 HIS A CA 1
ATOM 1670 C C . HIS A 1 225 ? -12.201 8.720 14.163 1.00 95.00 225 HIS A C 1
ATOM 1672 O O . HIS A 1 225 ? -13.309 8.313 14.502 1.00 95.00 225 HIS A O 1
ATOM 1678 N N . TRP A 1 226 ? -11.561 8.209 13.105 1.00 96.00 226 TRP A N 1
ATOM 1679 C CA . TRP A 1 226 ? -12.099 7.108 12.286 1.00 96.00 226 TRP A CA 1
ATOM 1680 C C . TRP A 1 226 ? -11.046 6.105 11.797 1.00 96.00 226 TRP A C 1
ATOM 1682 O O . TRP A 1 226 ? -11.402 4.975 11.462 1.00 96.00 226 TRP A O 1
ATOM 1692 N N . LEU A 1 227 ? -9.768 6.489 11.772 1.00 97.62 227 LEU A N 1
ATOM 1693 C CA . LEU A 1 227 ? -8.648 5.656 11.349 1.00 97.62 227 LEU A CA 1
ATOM 1694 C C . LEU A 1 227 ? -7.717 5.385 12.533 1.00 97.62 227 LEU A C 1
ATOM 1696 O O . LEU A 1 227 ? -7.195 6.304 13.160 1.00 97.62 227 LEU A O 1
ATOM 1700 N N . THR A 1 228 ? -7.477 4.108 12.813 1.00 97.69 228 THR A N 1
ATOM 1701 C CA . THR A 1 228 ? -6.504 3.638 13.806 1.00 97.69 228 THR A CA 1
ATOM 1702 C C . THR A 1 228 ? -5.352 2.934 13.103 1.00 97.69 228 THR A C 1
ATOM 1704 O O . THR A 1 228 ? -5.583 2.113 12.221 1.00 97.69 228 THR A O 1
ATOM 1707 N N . VAL A 1 229 ? -4.114 3.213 13.513 1.00 97.44 229 VAL A N 1
ATOM 1708 C CA . VAL A 1 229 ? -2.935 2.527 12.965 1.00 97.44 229 VAL A CA 1
ATOM 1709 C C . VAL A 1 229 ? -2.539 1.351 13.847 1.00 97.44 229 VAL A C 1
ATOM 1711 O O . VAL A 1 229 ? -2.366 1.500 15.058 1.00 97.44 229 VAL A O 1
ATOM 1714 N N . GLU A 1 230 ? -2.358 0.187 13.233 1.00 96.31 230 GLU A N 1
ATOM 1715 C CA . GLU A 1 230 ? -1.808 -1.001 13.870 1.00 96.31 230 GLU A CA 1
ATOM 1716 C C . GLU A 1 230 ? -0.374 -1.245 13.383 1.00 96.31 230 GLU A C 1
ATOM 1718 O O . GLU A 1 230 ? -0.143 -1.749 12.289 1.00 96.31 230 GLU A O 1
ATOM 1723 N N . TRP A 1 231 ? 0.607 -0.883 14.212 1.00 95.75 231 TRP A N 1
ATOM 1724 C CA . TRP A 1 231 ? 2.021 -0.998 13.851 1.00 95.75 231 TRP A CA 1
ATOM 1725 C C . TRP A 1 231 ? 2.520 -2.446 13.883 1.00 95.75 231 TRP A C 1
ATOM 1727 O O . TRP A 1 231 ? 2.381 -3.145 14.896 1.00 95.75 231 TRP A O 1
ATOM 1737 N N . LEU A 1 232 ? 3.174 -2.861 12.801 1.00 94.31 232 LEU A N 1
ATOM 1738 C CA . LEU A 1 232 ? 3.844 -4.152 12.687 1.00 94.31 232 LEU A CA 1
ATOM 1739 C C . LEU A 1 232 ? 5.181 -4.171 13.443 1.00 94.31 232 LEU A C 1
ATOM 1741 O O . LEU A 1 232 ? 5.900 -3.168 13.458 1.00 94.31 232 LEU A O 1
ATOM 1745 N N . PRO A 1 233 ? 5.582 -5.313 14.034 1.00 92.00 233 PRO A N 1
ATOM 1746 C CA . PRO A 1 233 ? 6.923 -5.482 14.575 1.00 92.00 233 PRO A CA 1
ATOM 1747 C C . PRO A 1 233 ? 7.986 -5.256 13.498 1.00 92.00 233 PRO A C 1
ATOM 1749 O O . PRO A 1 233 ? 7.783 -5.529 12.312 1.00 92.00 233 PRO A O 1
ATOM 1752 N N . LYS A 1 234 ? 9.166 -4.791 13.914 1.00 88.38 234 LYS A N 1
ATOM 1753 C CA . LYS A 1 234 ? 10.293 -4.630 12.990 1.00 88.38 234 LYS A CA 1
ATOM 1754 C C . LYS A 1 234 ? 10.648 -5.965 12.338 1.00 88.38 234 LYS A C 1
ATOM 1756 O O . LYS A 1 234 ? 10.793 -6.977 13.020 1.00 88.38 234 LYS A O 1
ATOM 1761 N N . TYR A 1 235 ? 10.886 -5.912 11.029 1.00 84.25 235 TYR A N 1
ATOM 1762 C CA . TYR A 1 235 ? 11.287 -7.061 10.220 1.00 84.25 235 TYR A CA 1
ATOM 1763 C C . TYR A 1 235 ? 10.256 -8.197 10.201 1.00 84.25 235 TYR A C 1
ATOM 1765 O O . TYR A 1 235 ? 10.673 -9.349 10.145 1.00 84.25 235 TYR A O 1
ATOM 1773 N N . ALA A 1 236 ? 8.950 -7.900 10.232 1.00 87.88 236 ALA A N 1
ATOM 1774 C CA . ALA A 1 236 ? 7.869 -8.893 10.134 1.00 87.88 236 ALA A CA 1
ATOM 1775 C C . ALA A 1 236 ? 7.065 -8.799 8.809 1.00 87.88 236 ALA A C 1
ATOM 1777 O O . ALA A 1 236 ? 5.844 -8.627 8.850 1.00 87.88 236 ALA A O 1
ATOM 1778 N N . PRO A 1 237 ? 7.730 -8.904 7.639 1.00 85.81 237 PRO A N 1
ATOM 1779 C CA . PRO A 1 237 ? 7.088 -8.840 6.323 1.00 85.81 237 PRO A CA 1
ATOM 1780 C C . PRO A 1 237 ? 5.970 -9.880 6.133 1.00 85.81 237 PRO A C 1
ATOM 1782 O O . PRO A 1 237 ? 4.948 -9.637 5.499 1.00 85.81 237 PRO A O 1
ATOM 1785 N N . GLU A 1 238 ? 6.117 -11.052 6.754 1.00 88.06 238 GLU A N 1
ATOM 1786 C CA . GLU A 1 238 ? 5.161 -12.159 6.682 1.00 88.06 238 GLU A CA 1
ATOM 1787 C C . GLU A 1 238 ? 3.780 -11.855 7.278 1.00 88.06 238 GLU A C 1
ATOM 1789 O O . GLU A 1 238 ? 2.838 -12.603 7.019 1.00 88.06 238 GLU A O 1
ATOM 1794 N N . LEU A 1 239 ? 3.661 -10.796 8.084 1.00 89.50 239 LEU A N 1
ATOM 1795 C CA . LEU A 1 239 ? 2.392 -10.348 8.655 1.00 89.50 239 LEU A CA 1
ATOM 1796 C C . LEU A 1 239 ? 1.659 -9.351 7.747 1.00 89.50 239 LEU A C 1
ATOM 1798 O O . LEU A 1 239 ? 0.517 -8.997 8.045 1.00 89.50 239 LEU A O 1
ATOM 1802 N N . ASN A 1 240 ? 2.299 -8.897 6.665 1.00 93.69 240 ASN A N 1
ATOM 1803 C CA . ASN A 1 240 ? 1.760 -7.883 5.774 1.00 93.69 240 ASN A CA 1
ATOM 1804 C C . ASN A 1 240 ? 1.267 -8.486 4.447 1.00 93.69 240 ASN A C 1
ATOM 1806 O O . ASN A 1 240 ? 2.039 -8.799 3.538 1.00 93.69 240 ASN A O 1
ATOM 1810 N N . ASP A 1 241 ? -0.053 -8.626 4.314 1.00 92.00 241 ASP A N 1
ATOM 1811 C CA . ASP A 1 241 ? -0.704 -9.267 3.162 1.00 92.00 241 ASP A CA 1
ATOM 1812 C C . ASP A 1 241 ? -0.407 -8.584 1.814 1.00 92.00 241 ASP A C 1
ATOM 1814 O O . ASP A 1 241 ? -0.506 -9.221 0.754 1.00 92.00 241 ASP A O 1
ATOM 1818 N N . ILE A 1 242 ? -0.079 -7.289 1.831 1.00 94.81 242 ILE A N 1
ATOM 1819 C CA . ILE A 1 242 ? 0.182 -6.512 0.617 1.00 94.81 242 ILE A CA 1
ATOM 1820 C C . ILE A 1 242 ? 1.486 -6.919 -0.076 1.00 94.81 242 ILE A C 1
ATOM 1822 O O . ILE A 1 242 ? 1.576 -6.828 -1.299 1.00 94.81 242 ILE A O 1
ATOM 1826 N N . GLU A 1 243 ? 2.460 -7.491 0.634 1.00 92.62 243 GLU A N 1
ATOM 1827 C CA . GLU A 1 243 ? 3.726 -7.901 0.018 1.00 92.62 243 GLU A CA 1
ATOM 1828 C C . GLU A 1 243 ? 3.536 -8.957 -1.073 1.00 92.62 243 GLU A C 1
ATOM 1830 O O . GLU A 1 243 ? 4.151 -8.916 -2.147 1.00 92.62 243 GLU A O 1
ATOM 1835 N N . ALA A 1 244 ? 2.637 -9.913 -0.821 1.00 91.81 244 ALA A N 1
ATOM 1836 C CA . ALA A 1 244 ? 2.282 -10.924 -1.804 1.00 91.81 244 ALA A CA 1
ATOM 1837 C C . ALA A 1 244 ? 1.632 -10.288 -3.041 1.00 91.81 244 ALA A C 1
ATOM 1839 O O . ALA A 1 244 ? 1.856 -10.765 -4.157 1.00 91.81 244 ALA A O 1
ATOM 1840 N N . VAL A 1 245 ? 0.872 -9.206 -2.845 1.00 94.19 245 VAL A N 1
ATOM 1841 C CA . VAL A 1 245 ? 0.241 -8.431 -3.915 1.00 94.19 245 VAL A CA 1
ATOM 1842 C C . VAL A 1 245 ? 1.277 -7.660 -4.724 1.00 94.19 245 VAL A C 1
ATOM 1844 O O . VAL A 1 245 ? 1.217 -7.703 -5.950 1.00 94.19 245 VAL A O 1
ATOM 1847 N N . TRP A 1 246 ? 2.274 -7.043 -4.089 1.00 94.69 246 TRP A N 1
ATOM 1848 C CA . TRP A 1 246 ? 3.365 -6.385 -4.810 1.00 94.69 246 TRP A CA 1
ATOM 1849 C C . TRP A 1 246 ? 4.159 -7.347 -5.677 1.00 94.69 246 TRP A C 1
ATOM 1851 O O . TRP A 1 246 ? 4.462 -7.048 -6.835 1.00 94.69 246 TRP A O 1
ATOM 1861 N N . ARG A 1 247 ? 4.470 -8.528 -5.140 1.00 90.75 247 ARG A N 1
ATOM 1862 C CA . ARG A 1 247 ? 5.163 -9.574 -5.894 1.00 90.75 247 ARG A CA 1
ATOM 1863 C C . ARG A 1 247 ? 4.354 -10.023 -7.111 1.00 90.75 247 ARG A C 1
ATOM 1865 O O . ARG A 1 247 ? 4.932 -10.186 -8.180 1.00 90.75 247 ARG A O 1
ATOM 1872 N N . ASP A 1 248 ? 3.050 -10.220 -6.941 1.00 90.62 248 ASP A N 1
ATOM 1873 C CA . ASP A 1 248 ? 2.115 -10.596 -8.007 1.00 90.62 248 ASP A CA 1
ATOM 1874 C C . ASP A 1 248 ? 2.030 -9.512 -9.093 1.00 90.62 248 ASP A C 1
ATOM 1876 O O . ASP A 1 248 ? 2.241 -9.798 -10.271 1.00 90.62 248 ASP A O 1
ATOM 1880 N N . LEU A 1 249 ? 1.831 -8.253 -8.685 1.00 91.56 249 LEU A N 1
ATOM 1881 C CA . LEU A 1 249 ? 1.759 -7.098 -9.580 1.00 91.56 249 LEU A CA 1
ATOM 1882 C C . LEU A 1 249 ? 3.027 -6.987 -10.439 1.00 91.56 249 LEU A C 1
ATOM 1884 O O . LEU A 1 249 ? 2.961 -6.916 -11.665 1.00 91.56 249 LEU A O 1
ATOM 1888 N N . LYS A 1 250 ? 4.200 -7.050 -9.802 1.00 90.56 250 LYS A N 1
ATOM 1889 C CA . LYS A 1 250 ? 5.488 -6.951 -10.497 1.00 90.56 250 LYS A CA 1
ATOM 1890 C C . LYS A 1 250 ? 5.747 -8.135 -11.419 1.00 90.56 250 LYS A C 1
ATOM 1892 O O . LYS A 1 250 ? 6.247 -7.932 -12.518 1.00 90.56 250 LYS A O 1
ATOM 1897 N N . ALA A 1 251 ? 5.426 -9.354 -10.990 1.00 87.50 251 ALA A N 1
ATOM 1898 C CA . ALA A 1 251 ? 5.709 -10.559 -11.764 1.00 87.50 251 ALA A CA 1
ATOM 1899 C C . ALA A 1 251 ? 4.806 -10.712 -12.994 1.00 87.50 251 ALA A C 1
ATOM 1901 O O . ALA A 1 251 ? 5.273 -11.216 -14.011 1.00 87.50 251 ALA A O 1
ATOM 1902 N N . HIS A 1 252 ? 3.541 -10.299 -12.905 1.00 83.94 252 HIS A N 1
ATOM 1903 C CA . HIS A 1 252 ? 2.559 -10.553 -13.962 1.00 83.94 252 HIS A CA 1
ATOM 1904 C C . HIS A 1 252 ? 2.235 -9.328 -14.815 1.00 83.94 252 HIS A C 1
ATOM 1906 O O . HIS A 1 252 ? 1.837 -9.496 -15.963 1.00 83.94 252 HIS A O 1
ATOM 1912 N N . HIS A 1 253 ? 2.418 -8.113 -14.290 1.00 84.25 253 HIS A N 1
ATOM 1913 C CA . HIS A 1 253 ? 2.019 -6.895 -14.999 1.00 84.25 253 HIS A CA 1
ATOM 1914 C C . HIS A 1 253 ? 3.177 -5.974 -15.377 1.00 84.25 253 HIS A C 1
ATOM 1916 O O . HIS A 1 253 ? 3.031 -5.218 -16.329 1.00 84.25 253 HIS A O 1
ATOM 1922 N N . LEU A 1 254 ? 4.307 -6.025 -14.665 1.00 86.75 254 LEU A N 1
ATOM 1923 C CA . LEU A 1 254 ? 5.465 -5.152 -14.931 1.00 86.75 254 LEU A CA 1
ATOM 1924 C C . LEU A 1 254 ? 6.698 -5.920 -15.423 1.00 86.75 254 LEU A C 1
ATOM 1926 O O . LEU A 1 254 ? 7.657 -5.323 -15.909 1.00 86.75 254 LEU A O 1
ATOM 1930 N N . ALA A 1 255 ? 6.705 -7.246 -15.285 1.00 85.50 255 ALA A N 1
ATOM 1931 C CA . ALA A 1 255 ? 7.810 -8.064 -15.748 1.00 85.50 255 ALA A CA 1
ATOM 1932 C C . ALA A 1 255 ? 7.908 -8.043 -17.276 1.00 85.50 255 ALA A C 1
ATOM 1934 O O . ALA A 1 255 ? 6.908 -7.898 -17.979 1.00 85.50 255 ALA A O 1
ATOM 1935 N N . HIS A 1 256 ? 9.128 -8.236 -17.777 1.00 82.88 256 HIS A N 1
ATOM 1936 C CA . HIS A 1 256 ? 9.439 -8.353 -19.209 1.00 82.88 256 HIS A CA 1
ATOM 1937 C C . HIS A 1 256 ? 9.133 -7.116 -20.067 1.00 82.88 256 HIS A C 1
ATOM 1939 O O . HIS A 1 256 ? 9.289 -7.177 -21.283 1.00 82.88 256 HIS A O 1
ATOM 1945 N N . GLN A 1 257 ? 8.742 -6.000 -19.452 1.00 82.38 257 GLN A N 1
ATOM 1946 C CA . GLN A 1 257 ? 8.433 -4.748 -20.130 1.00 82.38 257 GLN A CA 1
ATOM 1947 C C . GLN A 1 257 ? 9.480 -3.686 -19.820 1.00 82.38 257 GLN A C 1
ATOM 1949 O O . GLN A 1 257 ? 9.766 -3.389 -18.661 1.00 82.38 257 GLN A O 1
ATOM 1954 N N . THR A 1 258 ? 10.032 -3.103 -20.875 1.00 84.56 258 THR A N 1
ATOM 1955 C CA . THR A 1 258 ? 10.970 -1.990 -20.765 1.00 84.56 258 THR A CA 1
ATOM 1956 C C . THR A 1 258 ? 10.225 -0.693 -20.984 1.00 84.56 258 THR A C 1
ATOM 1958 O O . THR A 1 258 ? 9.623 -0.488 -22.037 1.00 84.56 258 THR A O 1
ATOM 1961 N N . PHE A 1 259 ? 10.277 0.183 -19.988 1.00 86.94 259 PHE A N 1
ATOM 1962 C CA . PHE A 1 259 ? 9.599 1.471 -20.037 1.00 86.94 259 PHE A CA 1
ATOM 1963 C C . PHE A 1 259 ? 10.567 2.555 -20.502 1.00 86.94 259 PHE A C 1
ATOM 1965 O O . PHE A 1 259 ? 11.730 2.581 -20.098 1.00 86.94 259 PHE A O 1
ATOM 1972 N N . LYS A 1 260 ? 10.077 3.451 -21.365 1.00 87.25 260 LYS A N 1
ATOM 1973 C CA . LYS A 1 260 ? 10.862 4.556 -21.933 1.00 87.25 260 LYS A CA 1
ATOM 1974 C C . LYS A 1 260 ? 11.340 5.532 -20.852 1.00 87.25 260 LYS A C 1
ATOM 1976 O O . LYS A 1 260 ? 12.473 6.003 -20.894 1.00 87.25 260 LYS A O 1
ATOM 1981 N N . ASP A 1 261 ? 10.466 5.833 -19.901 1.00 89.12 261 ASP A N 1
ATOM 1982 C CA . ASP A 1 261 ? 10.664 6.811 -18.838 1.00 89.12 261 ASP A CA 1
ATOM 1983 C C . ASP A 1 261 ? 9.794 6.465 -17.614 1.00 89.12 261 ASP A C 1
ATOM 1985 O O . ASP A 1 261 ? 9.087 5.452 -17.590 1.00 89.12 261 ASP A O 1
ATOM 1989 N N . SER A 1 262 ? 9.912 7.275 -16.558 1.00 90.12 262 SER A N 1
ATOM 1990 C CA . SER A 1 262 ? 9.143 7.125 -15.318 1.00 90.12 262 SER A CA 1
ATOM 1991 C C . SER A 1 262 ? 7.642 7.277 -15.532 1.00 90.12 262 SER A C 1
ATOM 1993 O O . SER A 1 262 ? 6.879 6.626 -14.830 1.00 90.12 262 SER A O 1
ATOM 1995 N N . ASP A 1 263 ? 7.227 8.087 -16.501 1.00 91.94 263 ASP A N 1
ATOM 1996 C CA . ASP A 1 263 ? 5.820 8.421 -16.725 1.00 91.94 263 ASP A CA 1
ATOM 1997 C C . ASP A 1 263 ? 5.114 7.256 -17.430 1.00 91.94 263 ASP A C 1
ATOM 1999 O O . ASP A 1 263 ? 4.028 6.835 -17.033 1.00 91.94 263 ASP A O 1
ATOM 2003 N N . ALA A 1 264 ? 5.781 6.634 -18.409 1.00 91.81 264 ALA A N 1
ATOM 2004 C CA . ALA A 1 264 ? 5.317 5.387 -19.009 1.00 91.81 264 ALA A CA 1
ATOM 2005 C C . ALA A 1 264 ? 5.208 4.255 -17.973 1.00 91.81 264 ALA A C 1
ATOM 2007 O O . ALA A 1 264 ? 4.266 3.461 -18.018 1.00 91.81 264 ALA A O 1
ATOM 2008 N N . LEU A 1 265 ? 6.157 4.182 -17.032 1.00 92.69 265 LEU A N 1
ATOM 2009 C CA . LEU A 1 265 ? 6.101 3.228 -15.927 1.00 92.69 265 LEU A CA 1
ATOM 2010 C C . LEU A 1 265 ? 4.938 3.536 -14.970 1.00 92.69 265 LEU A C 1
ATOM 2012 O O . LEU A 1 265 ? 4.225 2.617 -14.577 1.00 92.69 265 LEU A O 1
ATOM 2016 N N . ASP A 1 266 ? 4.725 4.802 -14.619 1.00 94.62 266 ASP A N 1
ATOM 2017 C CA . ASP A 1 266 ? 3.622 5.255 -13.768 1.00 94.62 266 ASP A CA 1
ATOM 2018 C C . ASP A 1 266 ? 2.256 4.862 -14.350 1.00 94.62 266 ASP A C 1
ATOM 2020 O O . ASP A 1 266 ? 1.454 4.192 -13.692 1.00 94.62 266 ASP A O 1
ATOM 2024 N N . HIS A 1 267 ? 2.035 5.157 -15.632 1.00 94.94 267 HIS A N 1
ATOM 2025 C CA . HIS A 1 267 ? 0.814 4.768 -16.334 1.00 94.94 267 HIS A CA 1
ATOM 2026 C C . HIS A 1 267 ? 0.616 3.245 -16.341 1.00 94.94 267 HIS A C 1
ATOM 2028 O O . HIS A 1 267 ? -0.501 2.760 -16.143 1.00 94.94 267 HIS A O 1
ATOM 2034 N N . ALA A 1 268 ? 1.690 2.474 -16.535 1.00 94.25 268 ALA A N 1
ATOM 2035 C CA . ALA A 1 268 ? 1.632 1.016 -16.506 1.00 94.25 268 ALA A CA 1
ATOM 2036 C C . ALA A 1 268 ? 1.307 0.464 -15.110 1.00 94.25 268 ALA A C 1
ATOM 2038 O O . ALA A 1 268 ? 0.550 -0.503 -14.999 1.00 94.25 268 ALA A O 1
ATOM 2039 N N . ILE A 1 269 ? 1.820 1.090 -14.044 1.00 95.00 269 ILE A N 1
ATOM 2040 C CA . ILE A 1 269 ? 1.472 0.754 -12.658 1.00 95.00 269 ILE A CA 1
ATOM 2041 C C . ILE A 1 269 ? -0.028 0.957 -12.437 1.00 95.00 269 ILE A C 1
ATOM 2043 O O . ILE A 1 269 ? -0.709 0.023 -12.008 1.00 95.00 269 ILE A O 1
ATOM 2047 N N . HIS A 1 270 ? -0.567 2.131 -12.774 1.00 96.25 270 HIS A N 1
ATOM 2048 C CA . HIS A 1 270 ? -1.993 2.425 -12.588 1.00 96.25 270 HIS A CA 1
ATOM 2049 C C . HIS A 1 270 ? -2.889 1.506 -13.423 1.00 96.25 270 HIS A C 1
ATOM 2051 O O . HIS A 1 270 ? -3.883 0.981 -12.915 1.00 96.25 270 HIS A O 1
ATOM 2057 N N . ALA A 1 271 ? -2.506 1.217 -14.670 1.00 95.44 271 ALA A N 1
ATOM 2058 C CA . ALA A 1 271 ? -3.217 0.262 -15.518 1.00 95.44 271 ALA A CA 1
ATOM 2059 C C . ALA A 1 271 ? -3.215 -1.157 -14.919 1.00 95.44 271 ALA A C 1
ATOM 2061 O O . ALA A 1 271 ? -4.251 -1.829 -14.904 1.00 95.44 271 ALA A O 1
ATOM 2062 N N . ALA A 1 272 ? -2.078 -1.606 -14.381 1.00 94.00 272 ALA A N 1
ATOM 2063 C CA . ALA A 1 272 ? -1.944 -2.905 -13.731 1.00 94.00 272 ALA A CA 1
ATOM 2064 C C . ALA A 1 272 ? -2.801 -3.012 -12.461 1.00 94.00 272 ALA A C 1
ATOM 2066 O O . ALA A 1 272 ? -3.507 -4.007 -12.272 1.00 94.00 272 ALA A O 1
ATOM 2067 N N . VAL A 1 273 ? -2.782 -1.979 -11.614 1.00 95.69 273 VAL A N 1
ATOM 2068 C CA . VAL A 1 273 ? -3.610 -1.893 -10.401 1.00 95.69 273 VAL A CA 1
ATOM 2069 C C . VAL A 1 273 ? -5.092 -1.919 -10.767 1.00 95.69 273 VAL A C 1
ATOM 2071 O O . VAL A 1 273 ? -5.856 -2.698 -10.193 1.00 95.69 273 VAL A O 1
ATOM 2074 N N . HIS A 1 274 ? -5.501 -1.140 -11.772 1.00 94.94 274 HIS A N 1
ATOM 2075 C CA . HIS A 1 274 ? -6.878 -1.132 -12.250 1.00 94.94 274 HIS A CA 1
ATOM 2076 C C . HIS A 1 274 ? -7.307 -2.512 -12.771 1.00 94.94 274 HIS A C 1
ATOM 2078 O O . HIS A 1 274 ? -8.330 -3.042 -12.334 1.00 94.94 274 HIS A O 1
ATOM 2084 N N . ALA A 1 275 ? -6.516 -3.137 -13.652 1.00 92.75 275 ALA A N 1
ATOM 2085 C CA . ALA A 1 275 ? -6.808 -4.467 -14.189 1.00 92.75 275 ALA A CA 1
ATOM 2086 C C . ALA A 1 275 ? -6.946 -5.517 -13.076 1.00 92.75 275 ALA A C 1
ATOM 2088 O O . ALA A 1 275 ? -7.895 -6.304 -13.066 1.00 92.75 275 ALA A O 1
ATOM 2089 N N . ARG A 1 276 ? -6.042 -5.482 -12.092 1.00 92.62 276 ARG A N 1
ATOM 2090 C CA . ARG A 1 276 ? -6.105 -6.333 -10.904 1.00 92.62 276 ARG A CA 1
ATOM 2091 C C . ARG A 1 276 ? -7.399 -6.131 -10.117 1.00 92.62 276 ARG A C 1
ATOM 2093 O O . ARG A 1 276 ? -8.043 -7.114 -9.751 1.00 92.62 276 ARG A O 1
ATOM 2100 N N . ASN A 1 277 ? -7.759 -4.884 -9.822 1.00 93.81 277 ASN A N 1
ATOM 2101 C CA . ASN A 1 277 ? -8.953 -4.584 -9.038 1.00 93.81 277 ASN A CA 1
ATOM 2102 C C . ASN A 1 277 ? -10.217 -5.052 -9.772 1.00 93.81 277 ASN A C 1
ATOM 2104 O O . ASN A 1 277 ? -11.103 -5.622 -9.142 1.00 93.81 277 ASN A O 1
ATOM 2108 N N . GLN A 1 278 ? -10.277 -4.916 -11.101 1.00 90.31 278 GLN A N 1
ATOM 2109 C CA . GLN A 1 278 ? -11.398 -5.423 -11.902 1.00 90.31 278 GLN A CA 1
ATOM 2110 C C . GLN A 1 278 ? -11.527 -6.950 -11.844 1.00 90.31 278 GLN A C 1
ATOM 2112 O O . GLN A 1 278 ? -12.631 -7.454 -11.672 1.00 90.31 278 GLN A O 1
ATOM 2117 N N . GLN A 1 279 ? -10.417 -7.692 -11.915 1.00 87.12 279 GLN A N 1
ATOM 2118 C CA . GLN A 1 279 ? -10.428 -9.161 -11.803 1.00 87.12 279 GLN A CA 1
ATOM 2119 C C . GLN A 1 279 ? -10.891 -9.662 -10.428 1.00 87.12 279 GLN A C 1
ATOM 2121 O O . GLN A 1 279 ? -11.333 -10.801 -10.301 1.00 87.12 279 GLN A O 1
ATOM 2126 N N . ARG A 1 280 ? -10.750 -8.837 -9.385 1.00 80.88 280 ARG A N 1
ATOM 2127 C CA . ARG A 1 280 ? -11.123 -9.187 -8.006 1.00 80.88 280 ARG A CA 1
ATOM 2128 C C . ARG A 1 280 ? -12.480 -8.654 -7.583 1.00 80.88 280 ARG A C 1
ATOM 2130 O O . ARG A 1 280 ? -12.956 -9.023 -6.511 1.00 80.88 280 ARG A O 1
ATOM 2137 N N . ARG A 1 281 ? -13.131 -7.839 -8.417 1.00 73.12 281 ARG A N 1
ATOM 2138 C CA . ARG A 1 281 ? -14.537 -7.506 -8.205 1.00 73.12 281 ARG A CA 1
ATOM 2139 C C . ARG A 1 281 ? -15.342 -8.799 -8.311 1.00 73.12 281 ARG A C 1
ATOM 2141 O O . ARG A 1 281 ? -15.198 -9.509 -9.306 1.00 73.12 281 ARG A O 1
ATOM 2148 N N . PRO A 1 282 ? -16.182 -9.131 -7.318 1.00 58.84 282 PRO A N 1
ATOM 2149 C CA . PRO A 1 282 ? -17.045 -10.292 -7.430 1.00 58.84 282 PRO A CA 1
ATOM 2150 C C . PRO A 1 282 ? -17.904 -10.123 -8.683 1.00 58.84 282 PRO A C 1
ATOM 2152 O O . PRO A 1 282 ? -18.673 -9.165 -8.791 1.00 58.84 282 PRO A O 1
ATOM 2155 N N . HIS A 1 283 ? -17.749 -11.030 -9.650 1.00 48.66 283 HIS A N 1
ATOM 2156 C CA . HIS A 1 283 ? -18.632 -11.070 -10.805 1.00 48.66 283 HIS A CA 1
ATOM 2157 C C . HIS A 1 283 ? -20.062 -11.239 -10.282 1.00 48.66 283 HIS A C 1
ATOM 2159 O O . HIS A 1 283 ? -20.397 -12.238 -9.646 1.00 48.66 283 HIS A O 1
ATOM 2165 N N . SER A 1 284 ? -20.916 -10.251 -10.547 1.00 52.09 284 SER A N 1
ATOM 2166 C CA . SER A 1 284 ? -22.310 -10.185 -10.089 1.00 52.09 284 SER A CA 1
ATOM 2167 C C . SER A 1 284 ? -23.209 -11.306 -10.638 1.00 52.09 284 SER A C 1
ATOM 2169 O O . SER A 1 284 ? -24.399 -11.351 -10.334 1.00 52.09 284 SER A O 1
ATOM 2171 N N . LEU A 1 285 ? -22.657 -12.238 -11.420 1.00 47.53 285 LEU A N 1
ATOM 2172 C CA . LEU A 1 285 ? -23.389 -13.308 -12.094 1.00 47.53 285 LEU A CA 1
ATOM 2173 C C . LEU A 1 285 ? -23.620 -14.565 -11.235 1.00 47.53 285 LEU A C 1
ATOM 2175 O O . LEU A 1 285 ? -24.370 -15.433 -11.659 1.00 47.53 285 LEU A O 1
ATOM 2179 N N . ALA A 1 286 ? -23.073 -14.661 -10.018 1.00 44.41 286 ALA A N 1
ATOM 2180 C CA . ALA A 1 286 ? -23.237 -15.846 -9.157 1.00 44.41 286 ALA A CA 1
ATOM 2181 C C . ALA A 1 286 ? -24.348 -15.732 -8.085 1.00 44.41 286 ALA A C 1
ATOM 2183 O O . ALA A 1 286 ? -24.388 -16.525 -7.147 1.00 44.41 286 ALA A O 1
ATOM 2184 N N . ARG A 1 287 ? -25.252 -14.745 -8.182 1.00 42.28 287 ARG A N 1
ATOM 2185 C CA . ARG A 1 287 ? -26.350 -14.532 -7.211 1.00 42.28 287 ARG A CA 1
ATOM 2186 C C . ARG A 1 287 ? -27.749 -14.469 -7.839 1.00 42.28 287 ARG A C 1
ATOM 2188 O O 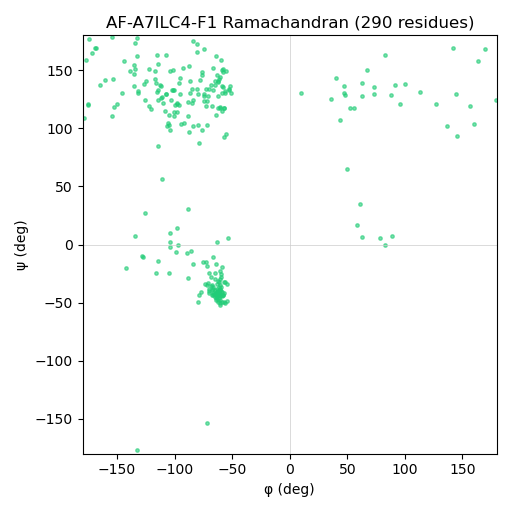. ARG A 1 287 ? -28.650 -13.851 -7.281 1.00 42.28 287 ARG A O 1
ATOM 2195 N N . ARG A 1 288 ? -27.961 -15.122 -8.985 1.00 38.25 288 ARG A N 1
ATOM 2196 C CA . ARG A 1 288 ? -29.315 -15.386 -9.497 1.00 38.25 288 ARG A CA 1
ATOM 2197 C C . ARG A 1 288 ? -29.679 -16.850 -9.250 1.00 38.25 288 ARG A C 1
ATOM 2199 O O . ARG A 1 288 ? -29.239 -17.723 -9.979 1.00 38.25 288 ARG A O 1
ATOM 2206 N N . GLY A 1 289 ? -30.433 -17.044 -8.167 1.00 42.56 289 GLY A N 1
ATOM 2207 C CA . GLY A 1 289 ? -31.449 -18.074 -7.941 1.00 42.56 289 GLY A CA 1
ATOM 2208 C C . GLY A 1 289 ? -31.163 -19.514 -8.364 1.00 42.56 289 GLY A C 1
ATOM 2209 O O . GLY A 1 289 ? -31.352 -19.867 -9.520 1.00 42.56 289 GLY A O 1
ATOM 2210 N N . ILE A 1 290 ? -30.932 -20.376 -7.374 1.00 44.44 290 ILE A N 1
ATOM 2211 C CA . ILE A 1 290 ? -31.621 -21.670 -7.351 1.00 44.44 290 ILE A CA 1
ATOM 2212 C C . ILE A 1 290 ? -32.533 -21.629 -6.124 1.00 44.44 290 ILE A C 1
ATOM 2214 O O . ILE A 1 290 ? -32.148 -22.006 -5.023 1.00 44.44 290 ILE A O 1
ATOM 2218 N N . SER A 1 291 ? -33.717 -21.053 -6.320 1.00 43.94 291 SER A N 1
ATOM 2219 C CA . SER A 1 291 ? -34.905 -21.417 -5.556 1.00 43.94 291 SER A CA 1
ATOM 2220 C C . SER A 1 291 ? -35.757 -22.237 -6.512 1.00 43.94 291 SER A C 1
ATOM 2222 O O . SER A 1 291 ? -36.322 -21.682 -7.454 1.00 43.94 291 SER A O 1
ATOM 2224 N N . ALA A 1 292 ? -35.766 -23.545 -6.294 1.00 41.56 292 ALA A N 1
ATOM 2225 C CA . 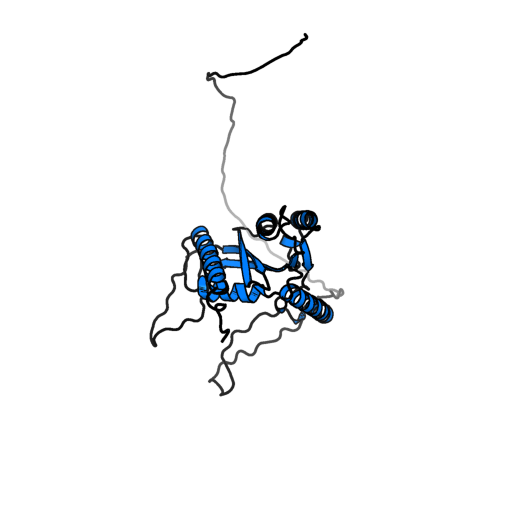ALA A 1 292 ? -36.749 -24.490 -6.794 1.00 41.56 292 ALA A CA 1
ATOM 2226 C C . ALA A 1 292 ? -37.025 -25.471 -5.655 1.00 41.56 292 ALA A C 1
ATOM 2228 O O . ALA A 1 292 ? -36.034 -25.859 -4.991 1.00 41.56 292 ALA A O 1
#

Radius of gyration: 32.41 Å; Cα contacts (8 Å, |Δi|>4): 308; chains: 1; bounding box: 108×93×55 Å

Organism: Xanthobacter autotrophicus (strain ATCC BAA-1158 / Py2) (NCBI:txid78245)

Sequence (292 aa):
MAQRLCGRWCCCAAGAGGAGSSPVEERGGVARGDALAGGAGGGPAQLDHCPAAHRDRGPRRGADQPLAIVQGAAKKKFRWRRPRHTLKGRQKADEIDRVGLRLRLRQQQAAAGDIVLLYGDESEALTHPYLARAWAKSGADLRVPAPGQAKNVAMLGSLNHATRELIVQTSPTKRSSDFVAHLQQLDEAYGPKPGRAARPVVLVEDNGPIHTSKLSRAALAARAHWLTVEWLPKYAPELNDIEAVWRDLKAHHLAHQTFKDSDALDHAIHAAVHARNQQRRPHSLARRGISA

pLDDT: mean 73.89, std 26.52, range [23.42, 98.44]

InterPro domains:
  IPR012337 Ribonuclease H-like superfamily [SSF53098] (144-285)
  IPR036397 Ribonuclease H superfamily [G3DSA:3.30.420.10] (77-286)
  IPR038717 Tc1-like transposase, DDE domain [PF13358] (117-265)
  IPR047655 Transposase IS630-like [NF033545] (75-277)